Protein AF-A0A4V4JXY8-F1 (afdb_monomer)

InterPro domains:
  IPR002293 Amino acid/polyamine transporter I [PF13520] (4-211)

Mean predicted aligned error: 10.46 Å

Organism: Aureobasidium pullulans (NCBI:txid5580)

Sequence (262 aa):
MRSLWISGICGLLVVVTFVFCIPSVADALSHPTGYSFLYVMQLSVPNGVIVCVLLVLLGLVGSSSIGFAAATARITYAFARDQGLPFSQWIGKVNKNRNIPINAVLLTAAVSVLLSLINLGSSSAFYGIVTLGQAAQSLSYILAIASVLYRRIKSPETLPKARWSLGGYWRPVIINTLAITFSMNSFIWSFSPPTLPVTTTNFNPSGALFVGALVLMMATYFLRAKRLYVPPVARTRDTPNWNLSHLSTGQNIQFLTIPEEF

Foldseek 3Di:
DVVVVVCVVVVVVVVVVLVVQDPDPVCLCVPPVNHSVLVSCVVPDDPVVSVVVVVVVVVVVVVVVVVVLQVQLVVQLVCLVLVLDDVSVLQVDADPVPRGSVSSSVVSVVVVVVLVCVVVVPVLVSLLVVLLVQLVVLVVLLVVLVVVLVCLVPPVVPDPDDPDDCDDSVRSNVVSVVSNVVSVVSNVCSLDFPDPDDDPSRHRCNVVVNVVVVVVSVVSCVVTCVVRGDDPCNVVVPDDDDDCPVVVPPDVDDDDDDDPDD

Nearest PDB structures (foldseek):
  2f1m-assembly1_B  TM=5.379E-01  e=2.991E+00  Escherichia coli
  2f1m-assembly2_D  TM=5.331E-01  e=4.282E+00  Escherichia coli
  5wkq-assembly1_A  TM=4.271E-01  e=4.507E+00  Shigella flexneri
  5c21-assembly1_B  TM=2.324E-01  e=1.537E+00  Escherichia coli
  7nna-assembly1_A  TM=2.372E-01  e=4.993E+00  Klebsiella pneumoniae

Solvent-accessible surface area (backbone atoms only — not comparable to full-atom values): 15081 Å² total; per-residue (Å²): 108,70,66,57,54,52,52,50,52,54,52,50,51,52,53,53,53,50,61,74,60,51,90,46,71,69,59,35,66,68,37,92,81,75,46,45,70,57,51,46,45,62,77,74,43,62,70,73,58,53,53,54,52,49,53,52,50,51,52,52,54,55,57,50,49,55,54,50,52,55,50,51,20,52,52,50,26,55,38,14,67,38,41,62,40,88,65,18,76,61,34,41,40,61,41,88,92,72,78,43,45,56,48,19,39,51,50,54,50,51,50,53,51,58,57,56,54,39,44,79,79,32,57,68,61,34,52,21,51,53,33,30,51,51,28,52,52,29,48,53,48,36,53,55,48,48,54,52,50,50,39,53,74,77,44,53,85,78,56,77,89,62,98,73,73,77,65,61,80,65,50,51,51,53,54,47,51,52,52,38,54,55,32,49,53,54,32,60,58,38,47,50,51,92,59,84,81,78,43,93,87,49,59,47,56,17,53,63,54,45,54,52,50,51,52,53,51,50,49,51,34,71,76,43,22,74,83,59,47,64,58,72,64,62,71,61,70,78,56,82,71,97,72,70,73,79,61,53,81,84,44,103,57,85,75,84,78,75,74,95,78,133

Structure (mmCIF, N/CA/C/O backbone):
data_AF-A0A4V4JXY8-F1
#
_entry.id   AF-A0A4V4JXY8-F1
#
loop_
_atom_site.group_PDB
_atom_site.id
_atom_site.type_symbol
_atom_site.label_atom_id
_atom_site.label_alt_id
_atom_site.label_comp_id
_atom_site.label_asym_id
_atom_site.label_entity_id
_atom_site.label_seq_id
_atom_site.pdbx_PDB_ins_code
_atom_site.Cartn_x
_atom_site.Cartn_y
_atom_site.Cartn_z
_atom_site.occupancy
_atom_site.B_iso_or_equiv
_atom_site.auth_seq_id
_atom_site.auth_comp_id
_atom_site.auth_asym_id
_atom_site.auth_atom_id
_atom_site.pdbx_PDB_model_num
ATOM 1 N N . MET A 1 1 ? 11.939 1.823 15.218 1.00 65.38 1 MET A N 1
ATOM 2 C CA . MET A 1 1 ? 12.641 3.068 14.816 1.00 65.38 1 MET A CA 1
ATOM 3 C C . MET A 1 1 ? 13.993 2.801 14.185 1.00 65.38 1 MET A C 1
ATOM 5 O O . MET A 1 1 ? 14.222 3.334 13.115 1.00 65.38 1 MET A O 1
ATOM 9 N N . ARG A 1 2 ? 14.856 1.953 14.766 1.00 80.25 2 ARG A N 1
ATOM 10 C CA . ARG A 1 2 ? 16.126 1.562 14.118 1.00 80.25 2 ARG A CA 1
ATOM 11 C C . ARG A 1 2 ? 15.922 1.023 12.694 1.00 80.25 2 ARG A C 1
ATOM 13 O O . ARG A 1 2 ? 16.575 1.486 11.775 1.00 80.25 2 ARG A O 1
ATOM 20 N N . SER A 1 3 ? 14.928 0.155 12.499 1.00 81.44 3 SER A N 1
ATOM 21 C CA . SER A 1 3 ? 14.559 -0.366 11.175 1.00 81.44 3 SER A CA 1
ATOM 22 C C . SER A 1 3 ? 14.142 0.710 10.162 1.00 81.44 3 SER A C 1
ATOM 24 O O . SER A 1 3 ? 14.477 0.583 8.993 1.00 81.44 3 SER A O 1
ATOM 26 N N . LEU A 1 4 ? 13.453 1.775 10.595 1.00 84.06 4 LEU A N 1
ATOM 27 C CA . LEU A 1 4 ? 13.040 2.890 9.728 1.00 84.06 4 LEU A CA 1
ATOM 28 C C . LEU A 1 4 ? 14.248 3.686 9.230 1.00 84.06 4 LEU A C 1
ATOM 30 O O . LEU A 1 4 ? 14.345 3.953 8.039 1.00 84.06 4 LEU A O 1
ATOM 34 N N . TRP A 1 5 ? 15.182 4.013 10.127 1.00 86.81 5 TRP A N 1
ATOM 35 C CA . TRP A 1 5 ? 16.414 4.713 9.761 1.00 86.81 5 TRP A CA 1
ATOM 36 C C . TRP A 1 5 ? 17.287 3.880 8.829 1.00 86.81 5 TRP A C 1
ATOM 38 O O . TRP A 1 5 ? 17.730 4.385 7.805 1.00 86.81 5 TRP A O 1
ATOM 48 N N . ILE A 1 6 ? 17.470 2.595 9.145 1.00 90.06 6 ILE A N 1
ATOM 49 C CA . ILE A 1 6 ? 18.243 1.672 8.305 1.00 90.06 6 ILE A CA 1
ATOM 50 C C . ILE A 1 6 ? 17.607 1.565 6.916 1.00 90.06 6 ILE A C 1
ATOM 52 O O . ILE A 1 6 ? 18.293 1.756 5.921 1.00 90.06 6 ILE A O 1
ATOM 56 N N . SER A 1 7 ? 16.290 1.343 6.837 1.00 88.31 7 SER A N 1
ATOM 57 C CA . SER A 1 7 ? 15.593 1.219 5.548 1.00 88.31 7 SER A CA 1
ATOM 58 C C . SER A 1 7 ? 15.655 2.513 4.735 1.00 88.31 7 SER A C 1
ATOM 60 O O . SER A 1 7 ? 15.868 2.463 3.528 1.00 88.31 7 SER A O 1
ATOM 62 N N . GLY A 1 8 ? 15.510 3.670 5.389 1.00 88.62 8 GLY A N 1
ATOM 63 C CA . GLY A 1 8 ? 15.597 4.975 4.735 1.00 88.62 8 GLY A CA 1
ATOM 64 C C . GLY A 1 8 ? 16.991 5.268 4.181 1.00 88.62 8 GLY A C 1
ATOM 65 O O . GLY A 1 8 ? 17.114 5.664 3.027 1.00 88.62 8 GLY A O 1
ATOM 66 N N . ILE A 1 9 ? 18.042 5.026 4.972 1.00 93.50 9 ILE A N 1
ATOM 67 C CA . ILE A 1 9 ? 19.435 5.240 4.551 1.00 93.50 9 ILE A CA 1
ATOM 68 C C . ILE A 1 9 ? 19.818 4.259 3.440 1.00 93.50 9 ILE A C 1
ATOM 70 O O . ILE A 1 9 ? 20.354 4.683 2.421 1.00 93.50 9 ILE A O 1
ATOM 74 N N . CYS A 1 10 ? 19.505 2.969 3.593 1.00 91.19 10 CYS A N 1
ATOM 75 C CA . CYS A 1 10 ? 19.767 1.975 2.554 1.00 91.19 10 CYS A CA 1
ATOM 76 C C . CYS A 1 10 ? 19.022 2.307 1.256 1.00 91.19 10 CYS A C 1
ATOM 78 O O . CYS A 1 10 ? 19.626 2.265 0.189 1.00 91.19 10 CYS A O 1
ATOM 80 N N . GLY A 1 11 ? 17.741 2.685 1.336 1.00 89.06 11 GLY A N 1
ATOM 81 C CA . GLY A 1 11 ? 16.959 3.086 0.167 1.00 89.06 11 GLY A CA 1
ATOM 82 C C . GLY A 1 11 ? 17.543 4.312 -0.533 1.00 89.06 11 GLY A C 1
ATOM 83 O O . GLY A 1 11 ? 17.682 4.311 -1.753 1.00 89.06 11 GLY A O 1
ATOM 84 N N . LEU A 1 12 ? 17.954 5.328 0.230 1.00 91.81 12 LEU A N 1
ATOM 85 C CA . LEU A 1 12 ? 18.583 6.527 -0.321 1.00 91.81 12 LEU A CA 1
ATOM 86 C C . LEU A 1 12 ? 19.910 6.201 -1.009 1.00 91.81 12 LEU A C 1
ATOM 88 O O . LEU A 1 12 ? 20.132 6.652 -2.128 1.00 91.81 12 LEU A O 1
ATOM 92 N N . LEU A 1 13 ? 20.763 5.385 -0.384 1.00 93.06 13 LEU A N 1
ATOM 93 C CA . LEU A 1 13 ? 22.030 4.960 -0.981 1.00 93.06 13 LEU A CA 1
ATOM 94 C C . LEU A 1 13 ? 21.809 4.210 -2.295 1.00 93.06 13 LEU A C 1
ATOM 96 O O . LEU A 1 13 ? 22.485 4.518 -3.267 1.00 93.06 13 LEU A O 1
ATOM 100 N N . VAL A 1 14 ? 20.841 3.290 -2.343 1.00 88.88 14 VAL A N 1
ATOM 101 C CA . VAL A 1 14 ? 20.500 2.543 -3.565 1.00 88.88 14 VAL A CA 1
ATOM 102 C C . VAL A 1 14 ? 20.004 3.470 -4.673 1.00 88.88 14 VAL A C 1
ATOM 104 O O . VAL A 1 14 ? 20.406 3.311 -5.821 1.00 88.88 14 VAL A O 1
ATOM 107 N N . VAL A 1 15 ? 19.150 4.447 -4.358 1.00 89.38 15 VAL A N 1
ATOM 108 C CA . VAL A 1 15 ? 18.651 5.400 -5.364 1.00 89.38 15 VAL A CA 1
ATOM 109 C C . VAL A 1 15 ? 19.781 6.283 -5.885 1.00 89.38 15 VAL A C 1
ATOM 111 O O . VAL A 1 15 ? 19.896 6.474 -7.093 1.00 89.38 15 VAL A O 1
ATOM 114 N N . VAL A 1 16 ? 20.629 6.799 -4.992 1.00 91.44 16 VAL A N 1
ATOM 115 C CA . VAL A 1 16 ? 21.764 7.650 -5.367 1.00 91.44 16 VAL A CA 1
ATOM 116 C C . VAL A 1 16 ? 22.735 6.876 -6.256 1.00 91.44 16 VAL A C 1
ATOM 118 O O . VAL A 1 16 ? 23.051 7.346 -7.346 1.00 91.44 16 VAL A O 1
ATOM 121 N N . THR A 1 17 ? 23.166 5.679 -5.849 1.00 88.69 17 THR A N 1
ATOM 122 C CA . THR A 1 17 ? 24.079 4.866 -6.666 1.00 88.69 17 THR A CA 1
ATOM 123 C C . THR A 1 17 ? 23.455 4.493 -8.003 1.00 88.69 17 THR A C 1
ATOM 125 O O . THR A 1 17 ? 24.117 4.616 -9.027 1.00 88.69 17 THR A O 1
ATOM 128 N N . PHE A 1 18 ? 22.173 4.121 -8.025 1.00 86.06 18 PHE A N 1
ATOM 129 C CA . PHE A 1 18 ? 21.469 3.806 -9.264 1.00 86.06 18 PHE A CA 1
ATOM 130 C C . PHE A 1 18 ? 21.463 4.987 -10.241 1.00 86.06 18 PHE A C 1
ATOM 132 O O . PHE A 1 18 ? 21.810 4.807 -11.404 1.00 86.06 18 PHE A O 1
ATOM 139 N N . VAL A 1 19 ? 21.138 6.196 -9.774 1.00 87.19 19 VAL A N 1
ATOM 140 C CA . VAL A 1 19 ? 21.114 7.404 -10.618 1.00 87.19 19 VAL A CA 1
ATOM 141 C C . VAL A 1 19 ? 22.507 7.739 -11.158 1.00 87.19 19 VAL A C 1
ATOM 143 O O . VAL A 1 19 ? 22.622 8.098 -12.325 1.00 87.19 19 VAL A O 1
ATOM 146 N N . PHE A 1 20 ? 23.566 7.572 -10.358 1.00 87.31 20 PHE A N 1
ATOM 147 C CA . PHE A 1 20 ? 24.948 7.778 -10.815 1.00 87.31 20 PHE A CA 1
ATOM 148 C C . PHE A 1 20 ? 25.425 6.722 -11.821 1.00 87.31 20 PHE A C 1
ATOM 150 O O . PHE A 1 20 ? 26.293 7.012 -12.641 1.00 87.31 20 PHE A O 1
ATOM 157 N N . CYS A 1 21 ? 24.879 5.507 -11.767 1.00 86.12 21 CYS A N 1
ATOM 158 C CA . CYS A 1 21 ? 25.257 4.410 -12.654 1.00 86.12 21 CYS A CA 1
ATOM 159 C C . CYS A 1 21 ? 24.444 4.352 -13.957 1.00 86.12 21 CYS A C 1
ATOM 161 O O . CYS A 1 21 ? 24.776 3.537 -14.816 1.00 86.12 21 CYS A O 1
ATOM 163 N N . ILE A 1 22 ? 23.395 5.165 -14.132 1.00 86.12 22 ILE A N 1
ATOM 164 C CA . ILE A 1 22 ? 22.641 5.226 -15.393 1.00 86.12 22 ILE A CA 1
ATOM 165 C C . ILE A 1 22 ? 23.424 6.069 -16.415 1.00 86.12 22 ILE A C 1
ATOM 167 O O . ILE A 1 22 ? 23.548 7.278 -16.221 1.00 86.12 22 ILE A O 1
ATOM 171 N N . PRO A 1 23 ? 23.898 5.490 -17.536 1.00 82.56 23 PRO A N 1
ATOM 172 C CA . PRO A 1 23 ? 24.615 6.252 -18.561 1.00 82.56 23 PRO A CA 1
ATOM 173 C C . PRO A 1 23 ? 23.681 7.102 -19.436 1.00 82.56 23 PRO A C 1
ATOM 175 O O . PRO A 1 23 ? 24.049 8.188 -19.870 1.00 82.56 23 PRO A O 1
ATOM 178 N N . SER A 1 24 ? 22.468 6.613 -19.700 1.00 83.69 24 SER A N 1
ATOM 179 C CA . SER A 1 24 ? 21.463 7.275 -20.531 1.00 83.69 24 SER A CA 1
ATOM 180 C C . SER A 1 24 ? 20.076 6.861 -20.060 1.00 83.69 24 SER A C 1
ATOM 182 O O . SER A 1 24 ? 19.745 5.675 -20.010 1.00 83.69 24 SER A O 1
ATOM 184 N N . VAL A 1 25 ? 19.260 7.850 -19.693 1.00 81.31 25 VAL A N 1
ATOM 185 C CA . VAL A 1 25 ? 17.877 7.626 -19.250 1.00 81.31 25 VAL A CA 1
ATOM 186 C C . VAL A 1 25 ? 17.009 7.157 -20.421 1.00 81.31 25 VAL A C 1
ATOM 188 O O . VAL A 1 25 ? 16.163 6.289 -20.238 1.00 81.31 25 VAL A O 1
ATOM 191 N N . ALA A 1 26 ? 17.250 7.671 -21.630 1.00 82.06 26 ALA A N 1
ATOM 192 C CA . ALA A 1 26 ? 16.489 7.294 -22.820 1.00 82.06 26 ALA A CA 1
ATOM 193 C C . ALA A 1 26 ? 16.654 5.802 -23.154 1.00 82.06 26 ALA A C 1
ATOM 195 O O . ALA A 1 26 ? 15.659 5.112 -23.375 1.00 82.06 26 ALA A O 1
ATOM 196 N N . ASP A 1 27 ? 17.886 5.291 -23.092 1.00 80.38 27 ASP A N 1
ATOM 197 C CA . ASP A 1 27 ? 18.176 3.877 -23.367 1.00 80.38 27 ASP A CA 1
ATOM 198 C C . ASP A 1 27 ? 17.651 2.964 -22.254 1.00 80.38 27 ASP A C 1
ATOM 200 O O . ASP A 1 27 ? 17.168 1.860 -22.501 1.00 80.38 27 ASP A O 1
ATOM 204 N N . ALA A 1 28 ? 17.666 3.453 -21.011 1.00 77.88 28 ALA A N 1
ATOM 205 C CA . ALA A 1 28 ? 17.107 2.732 -19.874 1.00 77.88 28 ALA A CA 1
ATOM 206 C C . ALA A 1 28 ? 15.572 2.604 -19.927 1.00 77.88 28 ALA A C 1
ATOM 208 O O . ALA A 1 28 ? 15.023 1.676 -19.324 1.00 77.88 28 ALA A O 1
ATOM 209 N N . LEU A 1 29 ? 14.880 3.529 -20.604 1.00 78.12 29 LEU A N 1
ATOM 210 C CA . LEU A 1 29 ? 13.430 3.478 -20.824 1.00 78.12 29 LEU A CA 1
ATOM 211 C C . LEU A 1 29 ? 13.050 2.660 -22.065 1.00 78.12 29 LEU A C 1
ATOM 213 O O . LEU A 1 29 ? 11.985 2.047 -22.073 1.00 78.12 29 LEU A O 1
ATOM 217 N N . SER A 1 30 ? 13.892 2.643 -23.100 1.00 79.94 30 SER A N 1
ATOM 218 C CA . SER A 1 30 ? 13.643 1.890 -24.338 1.00 79.94 30 SER A CA 1
ATOM 219 C C . SER A 1 30 ? 14.044 0.413 -24.249 1.00 79.94 30 SER A C 1
ATOM 221 O O . SER A 1 30 ? 13.755 -0.364 -25.161 1.00 79.94 30 SER A O 1
ATOM 223 N N . HIS A 1 31 ? 14.692 0.009 -23.153 1.00 79.25 31 HIS A N 1
ATOM 224 C CA . HIS A 1 31 ? 15.210 -1.342 -22.988 1.00 79.25 31 HIS A CA 1
ATOM 225 C C . HIS A 1 31 ? 14.098 -2.419 -23.027 1.00 79.25 31 HIS A C 1
ATOM 227 O O . HIS A 1 31 ? 13.104 -2.296 -22.303 1.00 79.25 31 HIS A O 1
ATOM 233 N N . PRO A 1 32 ? 14.275 -3.537 -23.770 1.00 75.69 32 PRO A N 1
ATOM 234 C CA . PRO A 1 32 ? 13.231 -4.550 -23.988 1.00 75.69 32 PRO A CA 1
ATOM 235 C C . PRO A 1 32 ? 12.680 -5.211 -22.720 1.00 75.69 32 PRO A C 1
ATOM 237 O O . PRO A 1 32 ? 11.579 -5.753 -22.730 1.00 75.69 32 PRO A O 1
ATOM 240 N N . THR A 1 33 ? 13.442 -5.198 -21.623 1.00 73.44 33 THR A N 1
ATOM 241 C CA . THR A 1 33 ? 13.006 -5.791 -20.350 1.00 73.44 33 THR A CA 1
ATOM 242 C C . THR A 1 33 ? 11.942 -4.960 -19.635 1.00 73.44 33 THR A C 1
ATOM 244 O O . THR A 1 33 ? 11.333 -5.471 -18.701 1.00 73.44 33 THR A O 1
ATOM 247 N N . GLY A 1 34 ? 11.747 -3.687 -20.002 1.00 70.19 34 GLY A N 1
ATOM 248 C CA . GLY A 1 34 ? 10.827 -2.768 -19.319 1.00 70.19 34 GLY A CA 1
ATOM 249 C C . GLY A 1 34 ? 11.253 -2.366 -17.898 1.00 70.19 34 GLY A C 1
ATOM 250 O O . GLY A 1 34 ? 10.549 -1.608 -17.235 1.00 70.19 34 GLY A O 1
ATOM 251 N N . TYR A 1 35 ? 12.408 -2.845 -17.422 1.00 77.69 35 TYR A N 1
ATOM 252 C CA . TYR A 1 35 ? 12.946 -2.555 -16.093 1.00 77.69 35 TYR A CA 1
ATOM 253 C C . TYR A 1 35 ? 14.318 -1.890 -16.204 1.00 77.69 35 TYR A C 1
ATOM 255 O O . TYR A 1 35 ? 15.330 -2.563 -16.418 1.00 77.69 35 TYR A O 1
ATOM 263 N N . SER A 1 36 ? 14.374 -0.578 -15.965 1.00 81.81 36 SER A N 1
ATOM 264 C CA . SER A 1 36 ? 15.616 0.211 -16.021 1.00 81.81 36 SER A CA 1
ATOM 265 C C . SER A 1 36 ? 16.691 -0.275 -15.041 1.00 81.81 36 SER A C 1
ATOM 267 O O . SER A 1 36 ? 17.881 -0.147 -15.310 1.00 81.81 36 SER A O 1
ATOM 269 N N . PHE A 1 37 ? 16.291 -0.897 -13.926 1.00 81.56 37 PHE A N 1
ATOM 270 C CA . PHE A 1 37 ? 17.225 -1.513 -12.980 1.00 81.56 37 PHE A CA 1
ATOM 271 C C . PHE A 1 37 ? 18.026 -2.669 -13.599 1.00 81.56 37 PHE A C 1
ATOM 273 O O . PHE A 1 37 ? 19.224 -2.796 -13.354 1.00 81.56 37 PHE A O 1
ATOM 280 N N . LEU A 1 38 ? 17.386 -3.486 -14.443 1.00 82.56 38 LEU A N 1
ATOM 281 C CA . LEU A 1 38 ? 18.058 -4.605 -15.109 1.00 82.56 38 LEU A CA 1
ATOM 282 C C . LEU A 1 38 ? 19.038 -4.126 -16.172 1.00 82.56 38 LEU A C 1
ATOM 284 O O . LEU A 1 38 ? 20.122 -4.692 -16.279 1.00 82.56 38 LEU A O 1
ATOM 288 N N . TYR A 1 39 ? 18.684 -3.065 -16.896 1.00 83.44 39 TYR A N 1
ATOM 289 C CA . TYR A 1 39 ? 19.564 -2.453 -17.887 1.00 83.44 39 TYR A CA 1
ATOM 290 C C . TYR A 1 39 ? 20.900 -2.013 -17.270 1.00 83.44 39 TYR A C 1
ATOM 292 O O . TYR A 1 39 ? 21.966 -2.399 -17.743 1.00 83.44 39 TYR A O 1
ATOM 300 N N . VAL A 1 40 ? 20.861 -1.289 -16.146 1.00 84.19 40 VAL A N 1
ATOM 301 C CA . VAL A 1 40 ? 22.085 -0.822 -15.468 1.00 84.19 40 VAL A CA 1
ATOM 302 C C . VAL A 1 40 ? 22.941 -1.988 -14.965 1.00 84.19 40 VAL A C 1
ATOM 304 O O . VAL A 1 40 ? 24.168 -1.955 -15.079 1.00 84.19 40 VAL A O 1
ATOM 307 N N . MET A 1 41 ? 22.314 -3.048 -14.446 1.00 83.25 41 MET A N 1
ATOM 308 C CA . MET A 1 41 ? 23.052 -4.229 -13.993 1.00 83.25 41 MET A CA 1
ATOM 309 C C . MET A 1 41 ? 23.704 -5.000 -15.144 1.00 83.25 41 MET A C 1
ATOM 311 O O . MET A 1 41 ? 24.819 -5.482 -14.969 1.00 83.25 41 MET A O 1
ATOM 315 N N . GLN A 1 42 ? 23.062 -5.073 -16.313 1.00 84.50 42 GLN A N 1
ATOM 316 C CA . GLN A 1 42 ? 23.631 -5.708 -17.510 1.00 84.50 42 GLN A CA 1
ATOM 317 C C . GLN A 1 42 ? 24.886 -5.006 -18.022 1.00 84.50 42 GLN A C 1
ATOM 319 O O . GLN A 1 42 ? 25.792 -5.666 -18.522 1.00 84.50 42 GLN A O 1
ATOM 324 N N . LEU A 1 43 ? 24.967 -3.687 -17.855 1.00 83.62 43 LEU A N 1
ATOM 325 C CA . LEU A 1 43 ? 26.153 -2.917 -18.230 1.00 83.62 43 LEU A CA 1
ATOM 326 C C . LEU A 1 43 ? 27.308 -3.070 -17.235 1.00 83.62 43 LEU A C 1
ATOM 328 O O . LEU A 1 43 ? 28.463 -2.882 -17.602 1.00 83.62 43 LEU A O 1
ATOM 332 N N . SER A 1 44 ? 26.999 -3.390 -15.977 1.00 83.19 44 SER A N 1
ATOM 333 C CA . SER A 1 44 ? 27.978 -3.374 -14.885 1.00 83.19 44 SER A CA 1
ATOM 334 C C . SER A 1 44 ? 28.484 -4.762 -14.489 1.00 83.19 44 SER A C 1
ATOM 336 O O . SER A 1 44 ? 29.557 -4.870 -13.899 1.00 83.19 44 SER A O 1
ATOM 338 N N . VAL A 1 45 ? 27.715 -5.829 -14.744 1.00 86.75 45 VAL A N 1
ATOM 339 C CA . VAL A 1 45 ? 27.971 -7.159 -14.170 1.00 86.75 45 VAL A CA 1
ATOM 340 C C . VAL A 1 45 ? 27.666 -8.282 -15.178 1.00 86.75 45 VAL A C 1
ATOM 342 O O . VAL A 1 45 ? 26.706 -8.172 -15.938 1.00 86.75 45 VAL A O 1
ATOM 345 N N . PRO A 1 46 ? 28.417 -9.407 -15.175 1.00 89.25 46 PRO A N 1
ATOM 346 C CA . PRO A 1 46 ? 28.095 -10.571 -16.001 1.00 89.25 46 PRO A CA 1
ATOM 347 C C . PRO A 1 46 ? 26.694 -11.147 -15.749 1.00 89.25 46 PRO A C 1
ATOM 349 O O . PRO A 1 46 ? 26.230 -11.223 -14.608 1.00 89.25 46 PRO A O 1
ATOM 352 N N . ASN A 1 47 ? 26.073 -11.682 -16.808 1.00 85.56 47 ASN A N 1
ATOM 353 C CA . ASN A 1 47 ? 24.714 -12.243 -16.787 1.00 85.56 47 ASN A CA 1
ATOM 354 C C . ASN A 1 47 ? 24.467 -13.266 -15.662 1.00 85.56 47 ASN A C 1
ATOM 356 O O . ASN A 1 47 ? 23.387 -13.277 -15.075 1.00 85.56 47 ASN A O 1
ATOM 360 N N . GLY A 1 48 ? 25.460 -14.096 -15.318 1.00 85.62 48 GLY A N 1
ATOM 361 C CA . GLY A 1 48 ? 25.327 -15.091 -14.245 1.00 85.62 48 GLY A CA 1
ATOM 362 C C . GLY A 1 48 ? 25.049 -14.475 -12.869 1.00 85.62 48 GLY A C 1
ATOM 363 O O . GLY A 1 48 ? 24.232 -14.994 -12.112 1.00 85.62 48 GLY A O 1
ATOM 364 N N . VAL A 1 49 ? 25.656 -13.326 -12.560 1.00 86.81 49 VAL A N 1
ATOM 365 C CA . VAL A 1 49 ? 25.423 -12.628 -11.285 1.00 86.81 49 VAL A CA 1
ATOM 366 C C . VAL A 1 49 ? 24.044 -11.972 -11.273 1.00 86.81 49 VAL A C 1
ATOM 368 O O . VAL A 1 49 ? 23.372 -11.986 -10.245 1.00 86.81 49 VAL A O 1
ATOM 371 N N . ILE A 1 50 ? 23.585 -11.454 -12.416 1.00 86.75 50 ILE A N 1
ATOM 372 C CA . ILE A 1 50 ? 22.255 -10.842 -12.552 1.00 86.75 50 ILE A CA 1
ATOM 373 C C . ILE A 1 50 ? 21.165 -11.865 -12.236 1.00 86.75 50 ILE A C 1
ATOM 375 O O . ILE A 1 50 ? 20.236 -11.556 -11.492 1.00 86.75 50 ILE A O 1
ATOM 379 N N . VAL A 1 51 ? 21.303 -13.099 -12.733 1.00 87.25 51 VAL A N 1
ATOM 380 C CA . VAL A 1 51 ? 20.372 -14.193 -12.416 1.00 87.25 51 VAL A CA 1
ATOM 381 C C . VAL A 1 51 ? 20.361 -14.484 -10.913 1.00 87.25 51 VAL A C 1
ATOM 383 O O . VAL A 1 51 ? 19.286 -14.568 -10.322 1.00 87.25 51 VAL A O 1
ATOM 386 N N . CYS A 1 52 ? 21.527 -14.567 -10.266 1.00 88.12 52 CYS A N 1
ATOM 387 C CA . CYS A 1 52 ? 21.607 -14.771 -8.816 1.00 88.12 52 CYS A CA 1
ATOM 388 C C . CYS A 1 52 ? 20.921 -13.641 -8.032 1.00 88.12 52 CYS A C 1
ATOM 390 O O . CYS A 1 52 ? 20.135 -13.909 -7.123 1.00 88.12 52 CYS A O 1
ATOM 392 N N . VAL A 1 53 ? 21.170 -12.382 -8.401 1.00 87.19 53 VAL A N 1
ATOM 393 C CA . VAL A 1 53 ? 20.535 -11.214 -7.770 1.00 87.19 53 VAL A CA 1
ATOM 394 C C . VAL A 1 53 ? 19.020 -11.248 -7.966 1.00 87.19 53 VAL A C 1
ATOM 396 O O . VAL A 1 53 ? 18.275 -11.042 -7.010 1.00 87.19 53 VAL A O 1
ATOM 399 N N . LEU A 1 54 ? 18.547 -11.570 -9.171 1.00 86.94 54 LEU A N 1
ATOM 400 C CA . LEU A 1 54 ? 17.122 -11.708 -9.472 1.00 86.94 54 LEU A CA 1
ATOM 401 C C . LEU A 1 54 ? 16.450 -12.801 -8.636 1.00 86.94 54 LEU A C 1
ATOM 403 O O . LEU A 1 54 ? 15.364 -12.573 -8.107 1.00 86.94 54 LEU A O 1
ATOM 407 N N . LEU A 1 55 ? 17.092 -13.960 -8.469 1.00 8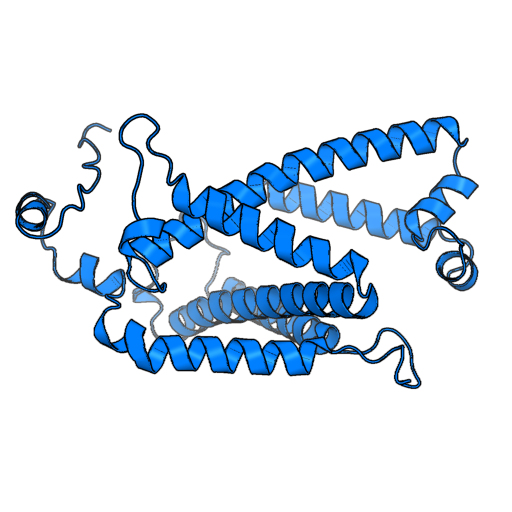9.50 55 LEU A N 1
ATOM 408 C CA . LEU A 1 55 ? 16.574 -15.047 -7.633 1.00 89.50 55 LEU A CA 1
ATOM 409 C C . LEU A 1 55 ? 16.465 -14.632 -6.161 1.00 89.50 55 LEU A C 1
ATOM 411 O O . LEU A 1 55 ? 15.451 -14.904 -5.514 1.00 89.50 55 LEU A O 1
ATOM 415 N N . VAL A 1 56 ? 17.473 -13.926 -5.640 1.00 91.12 56 VAL A N 1
ATOM 416 C CA . VAL A 1 56 ? 17.442 -13.389 -4.272 1.00 91.12 56 VAL A CA 1
ATOM 417 C C . VAL A 1 56 ? 16.318 -12.362 -4.116 1.00 91.12 56 VAL A C 1
ATOM 419 O O . VAL A 1 56 ? 15.552 -12.434 -3.154 1.00 91.12 56 VAL A O 1
ATOM 422 N N . LEU A 1 57 ? 16.166 -11.441 -5.072 1.00 88.12 57 LEU A N 1
ATOM 423 C CA . LEU A 1 57 ? 15.089 -10.448 -5.062 1.00 88.12 57 LEU A CA 1
ATOM 424 C C . LEU A 1 57 ? 13.707 -11.107 -5.120 1.00 88.12 57 LEU A C 1
ATOM 426 O O . LEU A 1 57 ? 12.827 -10.728 -4.350 1.00 88.12 57 LEU A O 1
ATOM 430 N N . LEU A 1 58 ? 13.523 -12.127 -5.960 1.00 89.31 58 LEU A N 1
ATOM 431 C CA . LEU A 1 58 ? 12.282 -12.901 -6.022 1.00 89.31 58 LEU A CA 1
ATOM 432 C C . LEU A 1 58 ? 11.964 -13.576 -4.681 1.00 89.31 58 LEU A C 1
ATOM 434 O O . LEU A 1 58 ? 10.823 -13.507 -4.221 1.00 89.31 58 LEU A O 1
ATOM 438 N N . GLY A 1 59 ? 12.960 -14.160 -4.008 1.00 92.06 59 GLY A N 1
ATOM 439 C CA . GLY A 1 59 ? 12.792 -14.735 -2.668 1.00 92.06 59 GLY A CA 1
ATOM 440 C C . GLY A 1 59 ? 12.399 -13.698 -1.606 1.00 92.06 59 GLY A C 1
ATOM 441 O O . GLY A 1 59 ? 11.506 -13.937 -0.784 1.00 92.06 59 GLY A O 1
ATOM 442 N N . LEU A 1 60 ? 13.013 -12.512 -1.637 1.00 90.38 60 LEU A N 1
ATOM 443 C CA . LEU A 1 60 ? 12.690 -11.401 -0.731 1.00 90.38 60 LEU A CA 1
ATOM 444 C C . LEU A 1 60 ? 11.282 -10.830 -0.982 1.00 90.38 60 LEU A C 1
ATOM 446 O O . LEU A 1 60 ? 10.522 -10.583 -0.041 1.00 90.38 60 LEU A O 1
ATOM 450 N N . VAL A 1 61 ? 10.885 -10.665 -2.244 1.00 89.44 61 VAL A N 1
ATOM 451 C CA . VAL A 1 61 ? 9.533 -10.205 -2.603 1.00 89.44 61 VAL A CA 1
ATOM 452 C C . VAL A 1 61 ? 8.485 -11.258 -2.228 1.00 89.44 61 VAL A C 1
ATOM 454 O O . VAL A 1 61 ? 7.455 -10.924 -1.638 1.00 89.44 61 VAL A O 1
ATOM 457 N N . GLY A 1 62 ? 8.761 -12.539 -2.478 1.00 89.69 62 GLY A N 1
ATOM 458 C CA . GLY A 1 62 ? 7.874 -13.638 -2.092 1.00 89.69 62 GLY A CA 1
ATOM 459 C C . GLY A 1 62 ? 7.653 -13.707 -0.579 1.00 89.69 62 GLY A C 1
ATOM 460 O O . GLY A 1 62 ? 6.514 -13.737 -0.112 1.00 89.69 62 GLY A O 1
ATOM 461 N N . SER A 1 63 ? 8.732 -13.651 0.205 1.00 91.19 63 SER A N 1
ATOM 462 C CA . SER A 1 63 ? 8.649 -13.676 1.673 1.00 91.19 63 SER A CA 1
ATOM 463 C C . SER A 1 63 ? 7.926 -12.455 2.257 1.00 91.19 63 SER A C 1
ATOM 465 O O . SER A 1 63 ? 7.091 -12.608 3.152 1.00 91.19 63 SER A O 1
ATOM 467 N N . SER A 1 64 ? 8.167 -11.250 1.731 1.00 90.56 64 SER A N 1
ATOM 468 C CA . SER A 1 64 ? 7.466 -10.037 2.186 1.00 90.56 64 SER A CA 1
ATOM 469 C C . SER A 1 64 ? 5.964 -10.065 1.875 1.00 90.56 64 SER A C 1
ATOM 471 O O . SER A 1 64 ? 5.154 -9.634 2.702 1.00 90.56 64 SER A O 1
ATOM 473 N N . SER A 1 65 ? 5.571 -10.660 0.746 1.00 89.38 65 SER A N 1
ATOM 474 C CA . SER A 1 65 ? 4.168 -10.802 0.334 1.00 89.38 65 SER A CA 1
ATOM 475 C C . SER A 1 65 ? 3.336 -11.615 1.333 1.00 89.38 65 SER A C 1
ATOM 477 O O . SER A 1 65 ? 2.179 -11.278 1.589 1.00 89.38 65 SER A O 1
ATOM 479 N N . ILE A 1 66 ? 3.927 -12.632 1.971 1.00 90.12 66 ILE A N 1
ATOM 480 C CA . ILE A 1 66 ? 3.263 -13.422 3.025 1.00 90.12 66 ILE A CA 1
ATOM 481 C C . ILE A 1 66 ? 2.912 -12.531 4.224 1.00 90.12 66 ILE A C 1
ATOM 483 O O . ILE A 1 66 ? 1.808 -12.615 4.770 1.00 90.12 66 ILE A O 1
ATOM 487 N N . GLY A 1 67 ? 3.831 -11.643 4.615 1.00 90.56 67 GLY A N 1
ATOM 488 C CA . GLY A 1 67 ? 3.610 -10.680 5.693 1.00 90.56 67 GLY A CA 1
ATOM 489 C C . GLY A 1 67 ? 2.472 -9.709 5.376 1.00 90.56 67 GLY A C 1
ATOM 490 O O . GLY A 1 67 ? 1.603 -9.482 6.223 1.00 90.56 67 GLY A O 1
ATOM 491 N N . PHE A 1 68 ? 2.426 -9.196 4.143 1.00 89.81 68 PHE A N 1
ATOM 492 C CA . PHE A 1 68 ? 1.327 -8.348 3.678 1.00 89.81 68 PHE A CA 1
ATOM 493 C C . PHE A 1 68 ? -0.011 -9.089 3.675 1.00 89.81 68 PHE A C 1
ATOM 495 O O . PHE A 1 68 ? -0.983 -8.573 4.223 1.00 89.81 68 PHE A O 1
ATOM 502 N N . ALA A 1 69 ? -0.065 -10.315 3.150 1.00 90.19 69 ALA A N 1
ATOM 503 C CA . ALA A 1 69 ? -1.285 -11.122 3.145 1.00 90.19 69 ALA A CA 1
ATOM 504 C C . ALA A 1 69 ? -1.813 -11.370 4.570 1.00 90.19 69 ALA A C 1
ATOM 506 O O . ALA A 1 69 ? -3.003 -11.188 4.844 1.00 90.19 69 ALA A O 1
ATOM 507 N N . ALA A 1 70 ? -0.924 -11.702 5.510 1.00 89.62 70 ALA A N 1
ATOM 508 C CA . ALA A 1 70 ? -1.287 -11.889 6.912 1.00 89.62 70 ALA A CA 1
ATOM 509 C C . ALA A 1 70 ? -1.797 -10.593 7.570 1.00 89.62 70 ALA A C 1
ATOM 511 O O . ALA A 1 70 ? -2.770 -10.627 8.331 1.00 89.62 70 ALA A O 1
ATOM 512 N N . ALA A 1 71 ? -1.172 -9.447 7.284 1.00 91.38 71 ALA A N 1
ATOM 513 C CA . ALA A 1 71 ? -1.611 -8.148 7.792 1.00 91.38 71 ALA A CA 1
ATOM 514 C C . ALA A 1 71 ? -2.995 -7.763 7.242 1.00 91.38 71 ALA A C 1
ATOM 516 O O . ALA A 1 71 ? -3.888 -7.411 8.018 1.00 91.38 71 ALA A O 1
ATOM 517 N N . THR A 1 72 ? -3.209 -7.910 5.934 1.00 91.50 72 THR A N 1
ATOM 518 C CA . THR A 1 72 ? -4.491 -7.630 5.272 1.00 91.50 72 THR A CA 1
ATOM 519 C C . THR A 1 72 ? -5.609 -8.505 5.827 1.00 91.50 72 THR A C 1
ATOM 521 O O . THR A 1 72 ? -6.692 -8.000 6.129 1.00 91.50 72 THR A O 1
ATOM 524 N N . ALA A 1 73 ? -5.352 -9.795 6.056 1.00 89.88 73 ALA A N 1
ATOM 525 C CA . ALA A 1 73 ? -6.329 -10.693 6.666 1.00 89.88 73 ALA A CA 1
ATOM 526 C C . ALA A 1 73 ? -6.716 -10.259 8.092 1.00 89.88 73 ALA A C 1
ATOM 528 O O . ALA A 1 73 ? -7.895 -10.298 8.446 1.00 89.88 73 ALA A O 1
ATOM 529 N N . ARG A 1 74 ? -5.758 -9.786 8.905 1.00 90.56 74 ARG A N 1
ATOM 530 C CA . ARG A 1 74 ? -6.030 -9.266 10.261 1.00 90.56 74 ARG A CA 1
ATOM 531 C C . ARG A 1 74 ? -6.866 -7.988 10.240 1.00 90.56 74 ARG A C 1
ATOM 533 O O . ARG A 1 74 ? -7.785 -7.864 11.047 1.00 90.56 74 ARG A O 1
ATOM 540 N N . ILE A 1 75 ? -6.580 -7.064 9.322 1.00 90.50 75 ILE A N 1
ATOM 541 C CA . ILE A 1 75 ? -7.353 -5.820 9.159 1.00 90.50 75 ILE A CA 1
ATOM 542 C C . ILE A 1 75 ? -8.773 -6.142 8.682 1.00 90.50 75 ILE A C 1
ATOM 544 O O . ILE A 1 75 ? -9.745 -5.645 9.248 1.00 90.50 75 ILE A O 1
ATOM 548 N N . THR A 1 76 ? -8.901 -7.041 7.704 1.00 89.69 76 THR A N 1
ATOM 549 C CA . THR A 1 76 ? -10.194 -7.504 7.175 1.00 89.69 76 THR A CA 1
ATOM 550 C C . THR A 1 76 ? -11.026 -8.173 8.266 1.00 89.69 76 THR A C 1
ATOM 552 O O . THR A 1 76 ? -12.210 -7.879 8.419 1.00 89.69 76 THR A O 1
ATOM 555 N N . TYR A 1 77 ? -10.401 -9.026 9.079 1.00 88.19 77 TYR A N 1
ATOM 556 C CA . TYR A 1 77 ? -11.038 -9.641 10.238 1.00 88.19 77 TYR A CA 1
ATOM 557 C C . TYR A 1 77 ? -11.489 -8.604 11.274 1.00 88.19 77 TYR A C 1
ATOM 559 O O . TYR A 1 77 ? -12.627 -8.664 11.736 1.00 88.19 77 TYR A O 1
ATOM 567 N N . ALA A 1 78 ? -10.638 -7.633 11.623 1.00 85.75 78 ALA A N 1
ATOM 568 C CA . ALA A 1 78 ? -11.000 -6.576 12.565 1.00 85.75 78 ALA A CA 1
ATOM 569 C C . ALA A 1 78 ? -12.205 -5.764 12.062 1.00 85.75 78 ALA A C 1
ATOM 571 O O . ALA A 1 78 ? -13.130 -5.491 12.825 1.00 85.75 78 ALA A O 1
ATOM 572 N N . PHE A 1 79 ? -12.245 -5.464 10.762 1.00 83.75 79 PHE A N 1
ATOM 573 C CA . PHE A 1 79 ? -13.364 -4.759 10.144 1.00 83.75 79 PHE A CA 1
ATOM 574 C C . PHE A 1 79 ? -14.642 -5.616 10.080 1.00 83.75 79 PHE A C 1
ATOM 576 O O . PHE A 1 79 ? -15.744 -5.111 10.302 1.00 83.75 79 PHE A O 1
ATOM 583 N N . ALA A 1 80 ? -14.515 -6.931 9.865 1.00 85.50 80 ALA A N 1
ATOM 584 C CA . ALA A 1 80 ? -15.631 -7.875 9.943 1.00 85.50 80 ALA A CA 1
ATOM 585 C C . ALA A 1 80 ? -16.188 -8.011 11.371 1.00 85.50 80 ALA A C 1
ATOM 587 O O . ALA A 1 80 ? -17.406 -8.020 11.549 1.00 85.50 80 ALA A O 1
ATOM 588 N N . ARG A 1 81 ? -15.321 -8.062 12.392 1.00 82.00 81 ARG A N 1
ATOM 589 C CA . ARG A 1 81 ? -15.707 -8.083 13.816 1.00 82.00 81 ARG A CA 1
ATOM 590 C C . ARG A 1 81 ? -16.534 -6.853 14.193 1.00 82.00 81 ARG A C 1
ATOM 592 O O . ARG A 1 81 ? -17.475 -6.952 14.976 1.00 82.00 81 ARG A O 1
ATOM 599 N N . ASP A 1 82 ? -16.217 -5.709 13.599 1.00 81.12 82 ASP A N 1
ATOM 600 C CA . ASP A 1 82 ? -16.936 -4.453 13.825 1.00 81.12 82 ASP A CA 1
ATOM 601 C C . ASP A 1 82 ? -18.146 -4.289 12.875 1.00 81.12 82 ASP A C 1
ATOM 603 O O . ASP A 1 82 ? -18.704 -3.205 12.745 1.00 81.12 82 ASP A O 1
ATOM 607 N N . GLN A 1 83 ? -18.574 -5.386 12.231 1.00 78.44 83 GLN A N 1
ATOM 608 C CA . GLN A 1 83 ? -19.715 -5.484 11.309 1.00 78.44 83 GLN A CA 1
ATOM 609 C C . GLN A 1 83 ? -19.662 -4.533 10.100 1.00 78.44 83 GLN A C 1
ATOM 611 O O . GLN A 1 83 ? -20.688 -4.270 9.468 1.00 78.44 83 GLN A O 1
ATOM 616 N N . GLY A 1 84 ? -18.465 -4.070 9.730 1.00 73.12 84 GLY A N 1
ATOM 617 C CA . GLY A 1 84 ? -18.251 -3.140 8.619 1.00 73.12 84 GLY A CA 1
ATOM 618 C C . GLY A 1 84 ? -18.364 -3.765 7.224 1.00 73.12 84 GLY A C 1
ATOM 619 O O . GLY A 1 84 ? -18.577 -3.043 6.255 1.00 73.12 84 GLY A O 1
ATOM 620 N N . LEU A 1 85 ? -18.260 -5.096 7.107 1.00 80.69 85 LEU A N 1
ATOM 621 C CA . LEU A 1 85 ? -18.300 -5.814 5.825 1.00 80.69 85 LEU A CA 1
ATOM 622 C C . LEU A 1 85 ? -19.643 -6.505 5.545 1.00 80.69 85 LEU A C 1
ATOM 624 O O . LEU A 1 85 ? -20.308 -6.982 6.477 1.00 80.69 85 LEU A O 1
ATOM 628 N N . PRO A 1 86 ? -20.022 -6.658 4.258 1.00 75.50 86 PRO A N 1
ATOM 629 C CA . PRO A 1 86 ? -21.026 -7.638 3.873 1.00 75.50 86 PRO A CA 1
ATOM 630 C C . PRO A 1 86 ? -20.568 -9.043 4.297 1.00 75.50 86 PRO A C 1
ATOM 632 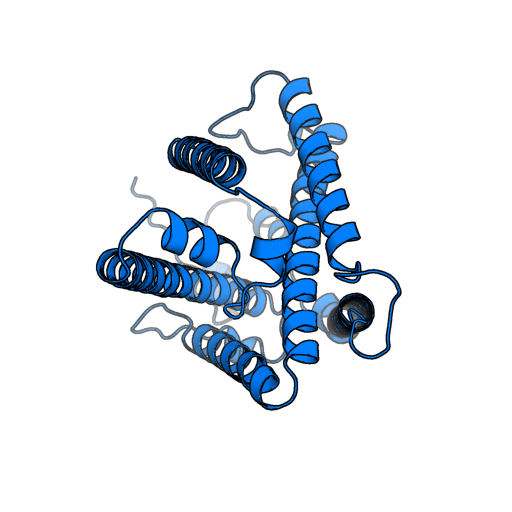O O . PRO A 1 86 ? -19.384 -9.354 4.253 1.00 75.50 86 PRO A O 1
ATOM 635 N N . PHE A 1 87 ? -21.496 -9.885 4.763 1.00 80.94 87 PHE A N 1
ATOM 636 C CA . PHE A 1 87 ? -21.193 -11.225 5.302 1.00 80.94 87 PHE A CA 1
ATOM 637 C C . PHE A 1 87 ? -20.202 -11.249 6.486 1.00 80.94 87 PHE A C 1
ATOM 639 O O . PHE A 1 87 ? -19.491 -12.234 6.697 1.00 80.94 87 PHE A O 1
ATOM 646 N N . SER A 1 88 ? -20.199 -10.195 7.311 1.00 78.69 88 SER A N 1
ATOM 647 C CA . SER A 1 88 ? -19.355 -10.072 8.511 1.00 78.69 88 SER A CA 1
ATOM 648 C C . SER A 1 88 ? -19.365 -11.296 9.439 1.00 78.69 88 SER A C 1
ATOM 650 O O . SER A 1 88 ? -18.331 -11.619 10.013 1.00 78.69 88 SER A O 1
ATOM 652 N N . GLN A 1 89 ? -20.487 -12.015 9.554 1.00 79.75 89 GLN A N 1
ATOM 653 C CA . GLN A 1 89 ? -20.597 -13.229 10.377 1.00 79.75 89 GLN A CA 1
ATOM 654 C C . GLN A 1 89 ? -19.732 -14.393 9.868 1.00 79.75 89 GLN A C 1
ATOM 656 O O . GLN A 1 89 ? -19.201 -15.161 10.667 1.00 79.75 89 GLN A O 1
ATOM 661 N N . TRP A 1 90 ? -19.568 -14.524 8.549 1.00 84.56 90 TRP A N 1
ATOM 662 C CA . TRP A 1 90 ? -18.722 -15.562 7.960 1.00 84.56 90 TRP A CA 1
ATOM 663 C C . TRP A 1 90 ? -17.250 -15.142 7.972 1.00 84.56 90 TRP A C 1
ATOM 665 O O . TRP A 1 90 ? -16.391 -15.917 8.392 1.00 84.56 90 TRP A O 1
ATOM 675 N N . ILE A 1 91 ? -16.959 -13.896 7.586 1.00 82.56 91 ILE A N 1
ATOM 676 C CA . ILE A 1 91 ? -15.587 -13.359 7.520 1.00 82.56 91 ILE A CA 1
ATOM 677 C C . ILE A 1 91 ? -14.974 -13.229 8.925 1.00 82.56 91 ILE A C 1
ATOM 679 O O . ILE A 1 91 ? -13.794 -13.511 9.125 1.00 82.56 91 ILE A O 1
ATOM 683 N N . GLY A 1 92 ? -15.784 -12.835 9.909 1.00 78.06 92 GLY A N 1
ATOM 684 C CA . GLY A 1 92 ? -15.393 -12.667 11.308 1.00 78.06 92 GLY A CA 1
ATOM 685 C C . GLY A 1 92 ? -15.315 -13.969 12.110 1.00 78.06 92 GLY A C 1
ATOM 686 O O . GLY A 1 92 ? -15.055 -13.918 13.308 1.00 78.06 92 GLY A O 1
ATOM 687 N N . LYS A 1 93 ? -15.540 -15.142 11.503 1.00 81.38 93 LYS A N 1
ATOM 688 C CA . LYS A 1 93 ? -15.448 -16.421 12.218 1.00 81.38 93 LYS A CA 1
ATOM 689 C C . LYS A 1 93 ? -13.985 -16.845 12.373 1.00 81.38 93 LYS A C 1
ATOM 691 O O . LYS A 1 93 ? -13.286 -17.080 11.388 1.00 81.38 93 LYS A O 1
ATOM 696 N N . VAL A 1 94 ? -13.531 -16.989 13.618 1.00 82.50 94 VAL A N 1
ATOM 697 C CA . VAL A 1 94 ? -12.195 -17.514 13.947 1.00 82.50 94 VAL A CA 1
ATOM 698 C C . VAL A 1 94 ? -12.275 -19.019 14.183 1.00 82.50 94 VAL A C 1
ATOM 700 O O . VAL A 1 94 ? -13.196 -19.506 14.839 1.00 82.50 94 VAL A O 1
ATOM 703 N N . ASN A 1 95 ? -11.311 -19.772 13.650 1.00 78.06 95 ASN A N 1
ATOM 704 C CA . ASN A 1 95 ? -11.212 -21.201 13.929 1.00 78.06 95 ASN A CA 1
ATOM 705 C C . ASN A 1 95 ? -10.582 -21.427 15.316 1.00 78.06 95 ASN A C 1
ATOM 707 O O . ASN A 1 95 ? -9.445 -21.011 15.549 1.00 78.06 95 ASN A O 1
ATOM 711 N N . LYS A 1 96 ? -11.303 -22.120 16.207 1.00 69.50 96 LYS A N 1
ATOM 712 C CA . LYS A 1 96 ? -10.934 -22.353 17.615 1.00 69.50 96 LYS A CA 1
ATOM 713 C C . LYS A 1 96 ? -9.616 -23.121 17.788 1.00 69.50 96 LYS A C 1
ATOM 715 O O . LYS A 1 96 ? -8.920 -22.912 18.770 1.00 69.50 96 LYS A O 1
ATOM 720 N N . ASN A 1 97 ? -9.238 -23.953 16.815 1.00 75.75 97 ASN A N 1
ATOM 721 C CA . ASN A 1 97 ? -8.030 -24.782 16.916 1.00 75.75 97 ASN A CA 1
ATOM 722 C C . ASN A 1 97 ? -6.744 -24.039 16.532 1.00 75.75 97 ASN A C 1
ATOM 724 O O . ASN A 1 97 ? -5.662 -24.415 16.965 1.00 75.75 97 ASN A O 1
ATOM 728 N N . ARG A 1 98 ? -6.842 -23.011 15.677 1.00 73.44 98 ARG A N 1
ATOM 729 C CA . ARG A 1 98 ? -5.673 -22.286 15.145 1.00 73.44 98 ARG A CA 1
ATOM 730 C C . ARG A 1 98 ? -5.636 -20.811 15.540 1.00 73.44 98 ARG A C 1
ATOM 732 O O . ARG A 1 98 ? -4.642 -20.165 15.242 1.00 73.44 98 ARG A O 1
ATOM 739 N N . ASN A 1 99 ? -6.686 -20.273 16.172 1.00 77.81 99 ASN A N 1
ATOM 740 C CA . ASN A 1 99 ? -6.831 -18.852 16.533 1.00 77.81 99 ASN A CA 1
ATOM 741 C C . ASN A 1 99 ? -6.570 -17.877 15.365 1.00 77.81 99 ASN A C 1
ATOM 743 O O . ASN A 1 99 ? -6.202 -16.722 15.565 1.00 77.81 99 ASN A O 1
ATOM 747 N N . ILE A 1 100 ? -6.767 -18.343 14.127 1.00 80.62 100 ILE A N 1
ATOM 748 C CA . ILE A 1 100 ? -6.529 -17.584 12.895 1.00 80.62 100 ILE A CA 1
ATOM 749 C C . ILE A 1 100 ? -7.860 -17.451 12.135 1.00 80.62 100 ILE A C 1
ATOM 751 O O . ILE A 1 100 ? -8.595 -18.441 12.012 1.00 80.62 100 ILE A O 1
ATOM 755 N N . PRO A 1 101 ? -8.187 -16.257 11.601 1.00 84.81 101 PRO A N 1
ATOM 756 C CA . PRO A 1 101 ? -9.377 -16.044 10.781 1.00 84.81 101 PRO A CA 1
ATOM 757 C C . PRO A 1 101 ? -9.161 -16.579 9.354 1.00 84.81 101 PRO A C 1
ATOM 759 O O . PRO A 1 101 ? -8.856 -15.829 8.429 1.00 84.81 101 PRO A O 1
ATOM 762 N N . ILE A 1 102 ? -9.313 -17.896 9.169 1.00 86.31 102 ILE A N 1
ATOM 763 C CA . ILE A 1 102 ? -9.081 -18.580 7.879 1.00 86.31 102 ILE A CA 1
ATOM 764 C C . ILE A 1 102 ? -9.979 -18.011 6.770 1.00 86.31 102 ILE A C 1
ATOM 766 O O . ILE A 1 102 ? -9.514 -17.811 5.653 1.00 86.31 102 ILE A O 1
ATOM 770 N N . ASN A 1 103 ? -11.237 -17.686 7.082 1.00 87.94 103 ASN A N 1
ATOM 771 C CA . ASN A 1 103 ? -12.184 -17.150 6.100 1.00 87.94 103 ASN A CA 1
ATOM 772 C C . ASN A 1 103 ? -11.744 -15.781 5.561 1.00 87.94 103 ASN A C 1
ATOM 774 O O . ASN A 1 103 ? -11.853 -15.528 4.365 1.00 87.94 103 ASN A O 1
ATOM 778 N N . ALA A 1 104 ? -11.194 -14.918 6.424 1.00 87.62 104 ALA A N 1
ATOM 779 C CA . ALA A 1 104 ? -10.644 -13.631 6.006 1.00 87.62 104 ALA A CA 1
ATOM 780 C C . ALA A 1 104 ? -9.403 -13.816 5.121 1.00 87.62 104 ALA A C 1
ATOM 782 O O . ALA A 1 104 ? -9.290 -13.149 4.096 1.00 87.62 104 ALA A O 1
ATOM 783 N N . VAL A 1 105 ? -8.516 -14.758 5.469 1.00 89.62 105 VAL A N 1
ATOM 784 C CA . VAL A 1 105 ? -7.344 -15.098 4.644 1.00 89.62 105 VAL A CA 1
ATOM 785 C C . VAL A 1 105 ? -7.785 -15.585 3.264 1.00 89.62 105 VAL A C 1
ATOM 787 O O . VAL A 1 105 ? -7.329 -15.042 2.259 1.00 89.62 105 VAL A O 1
ATOM 790 N N . LEU A 1 106 ? -8.709 -16.548 3.206 1.00 90.06 106 LEU A N 1
ATOM 791 C CA . LEU A 1 106 ? -9.204 -17.116 1.952 1.00 90.06 106 LEU A CA 1
ATOM 792 C C . LEU A 1 106 ? -9.876 -16.056 1.076 1.00 90.06 106 LEU A C 1
ATOM 794 O O . LEU A 1 106 ? -9.613 -16.010 -0.121 1.00 90.06 106 LEU A O 1
ATOM 798 N N . LEU A 1 107 ? -10.684 -15.172 1.670 1.00 90.88 107 LEU A N 1
ATOM 799 C CA . LEU A 1 107 ? -11.309 -14.061 0.955 1.00 90.88 107 LEU A CA 1
ATOM 800 C C . LEU A 1 107 ? -10.255 -13.128 0.351 1.00 90.88 107 LEU A C 1
ATOM 802 O O . LEU A 1 107 ? -10.310 -12.833 -0.839 1.00 90.88 107 LEU A O 1
ATOM 806 N N . THR A 1 108 ? -9.281 -12.684 1.151 1.00 91.38 108 THR A N 1
ATOM 807 C CA . THR A 1 108 ? -8.226 -11.783 0.663 1.00 91.38 108 THR A CA 1
ATOM 808 C C . THR A 1 108 ? -7.373 -12.436 -0.422 1.00 91.38 108 THR A C 1
ATOM 810 O O . THR A 1 108 ? -7.085 -11.794 -1.426 1.00 91.38 108 THR A O 1
ATOM 813 N N . ALA A 1 109 ? -7.049 -13.726 -0.282 1.00 91.50 109 ALA A N 1
ATOM 814 C CA . ALA A 1 109 ? -6.305 -14.480 -1.285 1.00 91.50 109 ALA A CA 1
ATOM 815 C C . ALA A 1 109 ? -7.107 -14.649 -2.583 1.00 91.50 109 ALA A C 1
ATOM 817 O O . ALA A 1 109 ? -6.572 -14.415 -3.663 1.00 91.50 109 ALA A O 1
ATOM 818 N N . ALA A 1 110 ? -8.395 -14.991 -2.489 1.00 93.25 110 ALA A N 1
ATOM 819 C CA . ALA A 1 110 ? -9.274 -15.110 -3.648 1.00 93.25 110 ALA A CA 1
ATOM 820 C C . ALA A 1 110 ? -9.388 -13.779 -4.404 1.00 93.25 110 ALA A C 1
ATOM 822 O O . ALA A 1 110 ? -9.252 -13.758 -5.623 1.00 93.25 110 ALA A O 1
ATOM 823 N N . VAL A 1 111 ? -9.555 -12.658 -3.692 1.00 92.00 111 VAL A N 1
ATOM 824 C CA . VAL A 1 111 ? -9.572 -11.319 -4.303 1.00 92.00 111 VAL A CA 1
ATOM 825 C C . VAL A 1 111 ? -8.240 -11.009 -4.990 1.00 92.00 111 VAL A C 1
ATOM 827 O O . VAL A 1 111 ? -8.247 -10.554 -6.130 1.00 92.00 111 VAL A O 1
ATOM 830 N N . SER A 1 112 ? -7.098 -11.295 -4.357 1.00 91.44 112 SER A N 1
ATOM 831 C CA . SER A 1 112 ? -5.780 -11.092 -4.976 1.00 91.44 112 SER A CA 1
ATOM 832 C C . SER A 1 112 ? -5.585 -11.932 -6.242 1.00 91.44 112 SER A C 1
ATOM 834 O O . SER A 1 112 ? -5.057 -11.422 -7.231 1.00 91.44 112 SER A O 1
ATOM 836 N N . VAL A 1 113 ? -6.036 -13.190 -6.243 1.00 92.00 113 VAL A N 1
ATOM 837 C CA . VAL A 1 113 ? -5.991 -14.060 -7.428 1.00 92.00 113 VAL A CA 1
ATOM 838 C C . VAL A 1 113 ? -6.870 -13.483 -8.536 1.00 92.00 113 VAL A C 1
ATOM 840 O O . VAL A 1 113 ? -6.378 -13.273 -9.639 1.00 92.00 113 VAL A O 1
ATOM 843 N N . LEU A 1 114 ? -8.125 -13.132 -8.241 1.00 92.19 114 LEU A N 1
ATOM 844 C CA . LEU A 1 114 ? -9.045 -12.546 -9.223 1.00 92.19 114 LEU A CA 1
ATOM 845 C C . LEU A 1 114 ? -8.501 -11.251 -9.837 1.00 92.19 114 LEU A C 1
ATOM 847 O O . LEU A 1 114 ? -8.573 -11.076 -11.050 1.00 92.19 114 LEU A O 1
ATOM 851 N N . LEU A 1 115 ? -7.908 -10.372 -9.026 1.00 90.00 115 LEU A N 1
ATOM 852 C CA . LEU A 1 115 ? -7.262 -9.153 -9.517 1.00 90.00 115 LEU A CA 1
ATOM 853 C C . LEU A 1 115 ? -6.040 -9.456 -10.393 1.00 90.00 115 LEU A C 1
ATOM 855 O O . LEU A 1 115 ? -5.804 -8.757 -11.374 1.00 90.00 115 LEU A O 1
ATOM 859 N N . SER A 1 116 ? -5.290 -10.513 -10.080 1.00 88.94 116 SER A N 1
ATOM 860 C CA . SER A 1 116 ? -4.137 -10.938 -10.883 1.00 88.94 116 SER A CA 1
ATOM 861 C C . SER A 1 116 ? -4.559 -11.525 -12.235 1.00 88.94 116 SER A C 1
ATOM 863 O O . SER A 1 116 ? -3.869 -11.319 -13.231 1.00 88.94 116 SER A O 1
ATOM 865 N N . LEU A 1 117 ? -5.715 -12.199 -12.305 1.00 90.69 117 LEU A N 1
ATOM 866 C CA . LEU A 1 117 ? -6.261 -12.742 -13.556 1.00 90.69 117 LEU A CA 1
ATOM 867 C C . LEU A 1 117 ? -6.622 -11.652 -14.578 1.00 90.69 117 LEU A C 1
ATOM 869 O O . LEU A 1 117 ? -6.614 -11.927 -15.775 1.00 90.69 117 LEU A O 1
ATOM 873 N N . ILE A 1 118 ? -6.884 -10.415 -14.142 1.00 89.75 118 ILE A N 1
ATOM 874 C CA . ILE A 1 118 ? -7.177 -9.282 -15.042 1.00 89.75 118 ILE A CA 1
ATOM 875 C C . ILE A 1 118 ? -6.017 -9.035 -16.012 1.00 89.75 118 ILE A C 1
ATOM 877 O O . ILE A 1 118 ? -6.247 -8.671 -17.167 1.00 89.75 118 ILE A O 1
ATOM 881 N N . ASN A 1 119 ? -4.784 -9.313 -15.581 1.00 88.62 119 ASN A N 1
ATOM 882 C CA . ASN A 1 119 ? -3.602 -9.170 -16.421 1.00 88.62 119 ASN A CA 1
ATOM 883 C C . ASN A 1 119 ? -3.624 -10.095 -17.655 1.00 88.62 119 ASN A C 1
ATOM 885 O O . ASN A 1 119 ? -2.995 -9.772 -18.655 1.00 88.62 119 ASN A O 1
ATOM 889 N N . LEU A 1 120 ? -4.371 -11.211 -17.623 1.00 88.38 120 LEU A N 1
ATOM 890 C CA . LEU A 1 120 ? -4.534 -12.093 -18.789 1.00 88.38 120 LEU A CA 1
ATOM 891 C C . LEU A 1 120 ? -5.404 -11.461 -19.884 1.00 88.38 120 LEU A C 1
ATOM 893 O O . LEU A 1 120 ? -5.240 -11.785 -21.055 1.00 88.38 120 LEU A O 1
ATOM 897 N N . GLY A 1 121 ? -6.341 -10.586 -19.506 1.00 85.62 121 GLY A N 1
ATOM 898 C CA . GLY A 1 121 ? -7.229 -9.904 -20.446 1.00 85.62 121 GLY A CA 1
ATOM 899 C C . GLY A 1 121 ? -6.660 -8.574 -20.936 1.00 85.62 121 GLY A C 1
ATOM 900 O O . GLY A 1 121 ? -6.703 -8.281 -22.128 1.00 85.62 121 GLY A O 1
ATOM 901 N N . SER A 1 122 ? -6.137 -7.752 -20.023 1.00 84.38 122 SER A N 1
ATOM 902 C CA . SER A 1 122 ? -5.557 -6.451 -20.363 1.00 84.38 122 SER A CA 1
ATOM 903 C C . SER A 1 122 ? -4.522 -6.014 -19.331 1.00 84.38 122 SER A C 1
ATOM 905 O O . SER A 1 122 ? -4.842 -5.764 -18.165 1.00 84.38 122 SER A O 1
ATOM 907 N N . SER A 1 123 ? -3.282 -5.838 -19.788 1.00 81.62 123 SER A N 1
ATOM 908 C CA . SER A 1 123 ? -2.197 -5.279 -18.979 1.00 81.62 123 SER A CA 1
ATOM 909 C C . SER A 1 123 ? -2.476 -3.826 -18.580 1.00 81.62 123 SER A C 1
ATOM 911 O O . SER A 1 123 ? -2.232 -3.447 -17.438 1.00 81.62 123 SER A O 1
ATOM 913 N N . SER A 1 124 ? -3.075 -3.026 -19.470 1.00 81.62 124 SER A N 1
ATOM 914 C CA . SER A 1 124 ? -3.481 -1.643 -19.170 1.00 81.62 124 SER A CA 1
ATOM 915 C C . SER A 1 124 ? -4.507 -1.583 -18.030 1.00 81.62 124 SER A C 1
ATOM 917 O O . SER A 1 124 ? -4.353 -0.799 -17.090 1.00 81.62 124 SER A O 1
ATOM 919 N N . ALA A 1 125 ? -5.505 -2.475 -18.042 1.00 83.44 125 ALA A N 1
ATOM 920 C CA . ALA A 1 125 ? -6.493 -2.556 -16.966 1.00 83.44 125 ALA A CA 1
ATOM 921 C C . ALA A 1 125 ? -5.852 -2.960 -15.629 1.00 83.44 125 ALA A C 1
ATOM 923 O O . ALA A 1 125 ? -6.159 -2.368 -14.593 1.00 83.44 125 ALA A O 1
ATOM 924 N N . PHE A 1 126 ? -4.927 -3.925 -15.651 1.00 86.31 126 PHE A N 1
ATOM 925 C CA . PHE A 1 126 ? -4.182 -4.332 -14.463 1.00 86.31 126 PHE A CA 1
ATOM 926 C C . PHE A 1 126 ? -3.351 -3.177 -13.884 1.00 86.31 126 PHE A C 1
ATOM 928 O O . PHE A 1 126 ? -3.468 -2.875 -12.694 1.00 86.31 126 PHE A O 1
ATOM 935 N N . TYR A 1 127 ? -2.576 -2.471 -14.714 1.00 83.44 127 TYR A N 1
ATOM 936 C CA . TYR A 1 127 ? -1.786 -1.321 -14.262 1.00 83.44 127 TYR A CA 1
ATOM 937 C C . TYR A 1 127 ? -2.657 -0.190 -13.704 1.00 83.44 127 TYR A C 1
ATOM 939 O O . TYR A 1 127 ? -2.279 0.422 -12.706 1.00 83.44 127 TYR A O 1
ATOM 947 N N . GLY A 1 128 ? -3.851 0.035 -14.260 1.00 86.31 128 GLY A N 1
ATOM 948 C CA . GLY A 1 128 ? -4.821 0.990 -13.715 1.00 86.31 128 GLY A CA 1
ATOM 949 C C . GLY A 1 128 ? -5.324 0.640 -12.307 1.00 86.31 128 GLY A C 1
ATOM 950 O O . GLY A 1 128 ? -5.571 1.528 -11.491 1.00 86.31 128 GLY A O 1
ATOM 951 N N . ILE A 1 129 ? -5.446 -0.651 -11.985 1.00 88.56 129 ILE A N 1
ATOM 952 C CA . ILE A 1 129 ? -5.805 -1.111 -10.633 1.00 88.56 129 ILE A CA 1
ATOM 953 C C . ILE A 1 129 ? -4.622 -0.949 -9.674 1.00 88.56 129 ILE A C 1
ATOM 955 O O . ILE A 1 129 ? -4.812 -0.560 -8.521 1.00 88.56 129 ILE A O 1
ATOM 959 N N . VAL A 1 130 ? -3.399 -1.213 -10.137 1.00 88.62 130 VAL A N 1
ATOM 960 C CA . VAL A 1 130 ? -2.183 -1.032 -9.329 1.00 88.62 130 VAL A CA 1
ATOM 961 C C . VAL A 1 130 ? -2.007 0.437 -8.929 1.00 88.62 130 VAL A C 1
ATOM 963 O O . VAL A 1 130 ? -1.799 0.730 -7.749 1.00 88.62 130 VAL A O 1
ATOM 966 N N . THR A 1 131 ? -2.157 1.373 -9.871 1.00 89.25 131 THR A N 1
ATOM 967 C CA . THR A 1 131 ? -2.075 2.816 -9.583 1.00 89.25 131 THR A CA 1
ATOM 968 C C . THR A 1 131 ? -3.235 3.298 -8.709 1.00 89.25 131 THR A C 1
ATOM 970 O O . THR A 1 131 ? -3.032 4.143 -7.836 1.00 89.25 131 THR A O 1
ATOM 973 N N . LEU A 1 132 ? -4.429 2.708 -8.840 1.00 91.44 132 LEU A N 1
ATOM 974 C CA . LEU A 1 132 ? -5.534 2.933 -7.902 1.00 91.44 132 LEU A CA 1
ATOM 975 C C . LEU A 1 132 ? -5.197 2.467 -6.481 1.00 91.44 132 LEU A C 1
ATOM 977 O O . LEU A 1 132 ? -5.500 3.176 -5.520 1.00 91.44 132 LEU A O 1
ATOM 981 N N . GLY A 1 133 ? -4.575 1.295 -6.329 1.00 91.19 133 GLY A N 1
ATOM 982 C CA . GLY A 1 133 ? -4.136 0.784 -5.030 1.00 91.19 133 GLY A CA 1
ATOM 983 C C . GLY A 1 133 ? -3.148 1.736 -4.359 1.00 91.19 133 GLY A C 1
ATOM 984 O O . GLY A 1 133 ? -3.298 2.053 -3.178 1.00 91.19 133 GLY A O 1
ATOM 985 N N . GLN A 1 134 ? -2.203 2.272 -5.136 1.00 90.88 134 GLN A N 1
ATOM 986 C CA . GLN A 1 134 ? -1.274 3.304 -4.677 1.00 90.88 134 GLN A CA 1
ATOM 987 C C . GLN A 1 134 ? -2.006 4.582 -4.238 1.00 90.88 134 GLN A C 1
ATOM 989 O O . GLN A 1 134 ? -1.733 5.102 -3.155 1.00 90.88 134 GLN A O 1
ATOM 994 N N . ALA A 1 135 ? -2.979 5.060 -5.018 1.00 92.81 135 ALA A N 1
ATOM 995 C CA . ALA A 1 135 ? -3.771 6.235 -4.656 1.00 92.81 135 ALA A CA 1
ATOM 996 C C . ALA A 1 135 ? -4.569 6.017 -3.356 1.00 92.81 135 ALA A C 1
ATOM 998 O O . ALA A 1 135 ? -4.563 6.869 -2.464 1.00 92.81 135 ALA A O 1
ATOM 999 N N . ALA A 1 136 ? -5.211 4.855 -3.201 1.00 92.50 136 ALA A N 1
ATOM 1000 C CA . ALA A 1 136 ? -5.944 4.495 -1.988 1.00 92.50 136 ALA A CA 1
ATOM 1001 C C . ALA A 1 136 ? -5.021 4.403 -0.759 1.00 92.50 136 ALA A C 1
ATOM 1003 O O . ALA A 1 136 ? -5.374 4.893 0.318 1.00 92.50 136 ALA A O 1
ATOM 1004 N N . GLN A 1 137 ? -3.817 3.846 -0.925 1.00 92.81 137 GLN A N 1
ATOM 1005 C CA . GLN A 1 137 ? -2.784 3.799 0.112 1.00 92.81 137 GLN A CA 1
ATOM 1006 C C . GLN A 1 137 ? -2.365 5.214 0.542 1.00 92.81 137 GLN A C 1
ATOM 1008 O O . GLN A 1 137 ? -2.352 5.523 1.737 1.00 92.81 137 GLN A O 1
ATOM 1013 N N . SER A 1 138 ? -2.071 6.097 -0.420 1.00 94.31 138 SER A N 1
ATOM 1014 C CA . SER A 1 138 ? -1.720 7.495 -0.151 1.00 94.31 138 SER A CA 1
ATOM 1015 C C . SER A 1 138 ? -2.844 8.230 0.578 1.00 94.31 138 SER A C 1
ATOM 1017 O O . SER A 1 138 ? -2.577 8.903 1.575 1.00 94.31 138 SER A O 1
ATOM 1019 N N . LEU A 1 139 ? -4.104 8.047 0.166 1.00 94.31 139 LEU A N 1
ATOM 1020 C CA . LEU A 1 139 ? -5.246 8.640 0.862 1.00 94.31 139 LEU A CA 1
ATOM 1021 C C . LEU A 1 139 ? -5.381 8.111 2.298 1.00 94.31 139 LEU A C 1
ATOM 1023 O O . LEU A 1 139 ? -5.6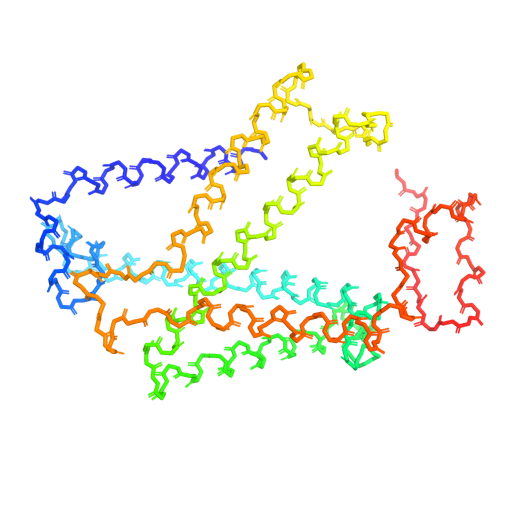11 8.896 3.218 1.00 94.31 139 LEU A O 1
ATOM 1027 N N . SER A 1 140 ? -5.193 6.807 2.520 1.00 93.56 140 SER A N 1
ATOM 1028 C CA . SER A 1 140 ? -5.226 6.224 3.866 1.00 93.56 140 SER A CA 1
ATOM 1029 C C . SER A 1 140 ? -4.171 6.848 4.785 1.00 93.56 140 SER A C 1
ATOM 1031 O O . SER A 1 140 ? -4.456 7.100 5.959 1.00 93.56 140 SER A O 1
ATOM 1033 N N . TYR A 1 141 ? -2.966 7.123 4.277 1.00 94.12 141 TYR A N 1
ATOM 1034 C CA . TYR A 1 141 ? -1.930 7.815 5.046 1.00 94.12 141 TYR A CA 1
ATOM 1035 C C . TYR A 1 141 ? -2.286 9.273 5.322 1.00 94.12 141 TYR A C 1
ATOM 1037 O O . TYR A 1 141 ? -2.135 9.716 6.462 1.00 94.12 141 TYR A O 1
ATOM 1045 N N . ILE A 1 142 ? -2.823 9.992 4.333 1.00 95.44 142 ILE A N 1
ATOM 1046 C CA . ILE A 1 142 ? -3.298 11.370 4.517 1.00 95.44 142 ILE A CA 1
ATOM 1047 C C . ILE A 1 142 ? -4.347 11.416 5.629 1.00 95.44 142 ILE A C 1
ATOM 1049 O O . ILE A 1 142 ? -4.189 12.188 6.570 1.00 95.44 142 ILE A O 1
ATOM 1053 N N . LEU A 1 143 ? -5.371 10.559 5.580 1.00 94.56 143 LEU A N 1
ATOM 1054 C CA . LEU A 1 143 ? -6.441 10.525 6.583 1.00 94.56 143 LEU A CA 1
ATOM 1055 C C . LEU A 1 143 ? -5.913 10.194 7.984 1.00 94.56 143 LEU A C 1
ATOM 1057 O O . LEU A 1 143 ? -6.269 10.867 8.956 1.00 94.56 143 LEU A O 1
ATOM 1061 N N . ALA A 1 144 ? -5.035 9.194 8.103 1.00 93.19 144 ALA A N 1
ATOM 1062 C CA . ALA A 1 144 ? -4.450 8.813 9.384 1.00 93.19 144 ALA A CA 1
ATOM 1063 C C . ALA A 1 144 ? -3.621 9.959 9.990 1.00 93.19 144 ALA A C 1
ATOM 1065 O O . ALA A 1 144 ? -3.852 10.349 11.137 1.00 93.19 144 ALA A O 1
ATOM 1066 N N . ILE A 1 145 ? -2.704 10.547 9.217 1.00 93.00 145 ILE A N 1
ATOM 1067 C CA . ILE A 1 145 ? -1.815 11.618 9.692 1.00 93.00 145 ILE A CA 1
ATOM 1068 C C . ILE A 1 145 ? -2.614 12.899 9.964 1.00 93.00 145 ILE A C 1
ATOM 1070 O O . ILE A 1 145 ? -2.410 13.536 11.000 1.00 93.00 145 ILE A O 1
ATOM 1074 N N . ALA A 1 146 ? -3.572 13.242 9.099 1.00 93.75 146 ALA A N 1
ATOM 1075 C CA . ALA A 1 146 ? -4.442 14.400 9.277 1.00 93.75 146 ALA A CA 1
ATOM 1076 C C . ALA A 1 146 ? -5.308 14.277 10.536 1.00 93.75 146 ALA A C 1
ATOM 1078 O O . ALA A 1 146 ? -5.444 15.253 11.270 1.00 93.75 146 ALA A O 1
ATOM 1079 N N . SER A 1 147 ? -5.837 13.087 10.849 1.00 90.69 147 SER A N 1
ATOM 1080 C CA . SER A 1 147 ? -6.631 12.875 12.069 1.00 90.69 147 SER A CA 1
ATOM 1081 C C . SER A 1 147 ? -5.815 13.124 13.347 1.00 90.69 147 SER A C 1
ATOM 1083 O O . SER A 1 147 ? -6.298 13.762 14.289 1.00 90.69 147 SER A O 1
ATOM 1085 N N . VAL A 1 148 ? -4.549 12.692 13.360 1.00 89.38 148 VAL A N 1
ATOM 1086 C CA . VAL A 1 148 ? -3.614 12.922 14.469 1.00 89.38 148 VAL A CA 1
ATOM 1087 C C . VAL A 1 148 ? -3.211 14.392 14.544 1.00 89.38 148 VAL A C 1
ATOM 1089 O O . VAL A 1 148 ? -3.154 14.947 15.641 1.00 89.38 148 VAL A O 1
ATOM 1092 N N . LEU A 1 149 ? -2.956 15.035 13.403 1.00 90.19 149 LEU A N 1
ATOM 1093 C CA . LEU A 1 149 ? -2.623 16.457 13.336 1.00 90.19 149 LEU A CA 1
ATOM 1094 C C . LEU A 1 149 ? -3.784 17.327 13.833 1.00 90.19 149 LEU A C 1
ATOM 1096 O O . LEU A 1 149 ? -3.578 18.189 14.683 1.00 90.19 149 LEU A O 1
ATOM 1100 N N . TYR A 1 150 ? -5.006 17.045 13.384 1.00 89.44 150 TYR A N 1
ATOM 1101 C CA . TYR A 1 150 ? -6.214 17.736 13.826 1.00 89.44 150 TYR A CA 1
ATOM 1102 C C . TYR A 1 150 ? -6.420 17.609 15.339 1.00 89.44 150 TYR A C 1
ATOM 1104 O O . TYR A 1 150 ? -6.617 18.617 16.017 1.00 89.44 150 TYR A O 1
ATOM 1112 N N . ARG A 1 151 ? -6.307 16.393 15.898 1.00 86.75 151 ARG A N 1
ATOM 1113 C CA . ARG A 1 151 ?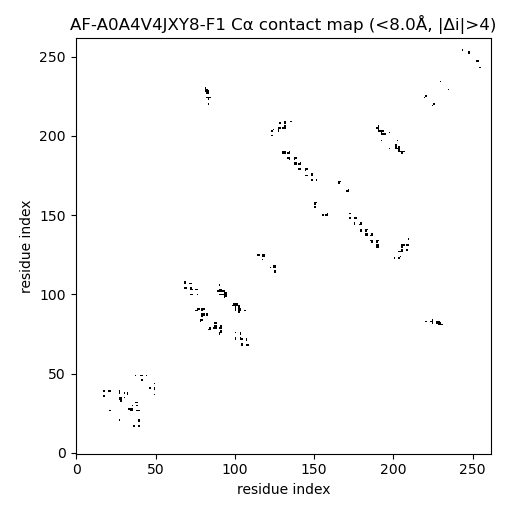 -6.392 16.193 17.356 1.00 86.75 151 ARG A CA 1
ATOM 1114 C C . ARG A 1 151 ? -5.288 16.926 18.108 1.00 86.75 151 ARG A C 1
ATOM 1116 O O . ARG A 1 151 ? -5.561 17.504 19.149 1.00 86.75 151 ARG A O 1
ATOM 1123 N N . ARG A 1 152 ? -4.064 16.942 17.577 1.00 86.00 152 ARG A N 1
ATOM 1124 C CA . ARG A 1 152 ? -2.934 17.645 18.197 1.00 86.00 152 ARG A CA 1
ATOM 1125 C C . ARG A 1 152 ? -3.151 19.157 18.261 1.00 86.00 152 ARG A C 1
ATOM 1127 O O . ARG A 1 152 ? -2.750 19.750 19.252 1.00 86.00 152 ARG A O 1
ATOM 1134 N N . ILE A 1 153 ? -3.776 19.746 17.239 1.00 86.38 153 ILE A N 1
ATOM 1135 C CA . ILE A 1 153 ? -4.061 21.188 17.171 1.00 86.38 153 ILE A CA 1
ATOM 1136 C C . ILE A 1 153 ? -5.267 21.563 18.039 1.00 86.38 153 ILE A C 1
ATOM 1138 O O . ILE A 1 153 ? -5.225 22.576 18.728 1.00 86.38 153 ILE A O 1
ATOM 1142 N N . LYS A 1 154 ? -6.345 20.770 17.998 1.00 86.50 154 LYS A N 1
ATOM 1143 C CA . LYS A 1 154 ? -7.619 21.135 18.634 1.00 86.50 154 LYS A CA 1
ATOM 1144 C C . LYS A 1 154 ? -7.742 20.694 20.095 1.00 86.50 154 LYS A C 1
ATOM 1146 O O . LYS A 1 154 ? -8.349 21.409 20.881 1.00 86.50 154 LYS A O 1
ATOM 1151 N N . SER A 1 155 ? -7.213 19.519 20.431 1.00 82.44 155 SER A N 1
ATOM 1152 C CA . SER A 1 155 ? -7.410 18.861 21.732 1.00 82.44 155 SER A CA 1
ATOM 1153 C C . SER A 1 155 ? -6.187 18.009 22.111 1.00 82.44 155 SER A C 1
ATOM 1155 O O . SER A 1 155 ? -6.274 16.770 22.132 1.00 82.44 155 SER A O 1
ATOM 1157 N N . PRO A 1 156 ? -5.015 18.632 22.347 1.00 77.69 156 PRO A N 1
ATOM 1158 C CA . PRO A 1 156 ? -3.766 17.926 22.642 1.00 77.69 156 PRO A CA 1
ATOM 1159 C C . PRO A 1 156 ? -3.845 17.023 23.884 1.00 77.69 156 PRO A C 1
ATOM 1161 O O . PRO A 1 156 ? -3.152 16.008 23.939 1.00 77.69 156 PRO A O 1
ATOM 1164 N N . GLU A 1 157 ? -4.716 17.336 24.840 1.00 74.00 157 GLU A N 1
ATOM 1165 C CA . GLU A 1 157 ? -4.986 16.572 26.064 1.00 74.00 157 GLU A CA 1
ATOM 1166 C C . GLU A 1 157 ? -5.591 15.184 25.809 1.00 74.00 157 GLU A C 1
ATOM 1168 O O . GLU A 1 157 ? -5.459 14.285 26.636 1.00 74.00 157 GLU A O 1
ATOM 1173 N N . THR A 1 158 ? -6.219 14.979 24.648 1.00 76.38 158 THR A N 1
ATOM 1174 C CA . THR A 1 158 ? -6.842 13.696 24.280 1.00 76.38 158 THR A CA 1
ATOM 1175 C C . THR A 1 158 ? -5.857 12.685 23.693 1.00 76.38 158 THR A C 1
ATOM 1177 O O . THR A 1 158 ? -6.222 11.529 23.452 1.00 76.38 158 THR A O 1
ATOM 1180 N N . LEU A 1 159 ? -4.617 13.101 23.414 1.00 76.94 159 LEU A N 1
ATOM 1181 C CA . LEU A 1 159 ? -3.595 12.217 22.869 1.00 76.94 159 LEU A CA 1
ATOM 1182 C C . LEU A 1 159 ? -2.924 11.425 24.003 1.00 76.94 159 LEU A C 1
ATOM 1184 O O . LEU A 1 159 ? -2.386 12.026 24.934 1.00 76.94 159 LEU A O 1
ATOM 1188 N N . PRO A 1 160 ? -2.895 10.080 23.931 1.00 73.69 160 PRO A N 1
ATOM 1189 C CA . PRO A 1 160 ? -2.210 9.274 24.933 1.00 73.69 160 PRO A CA 1
ATOM 1190 C C . PRO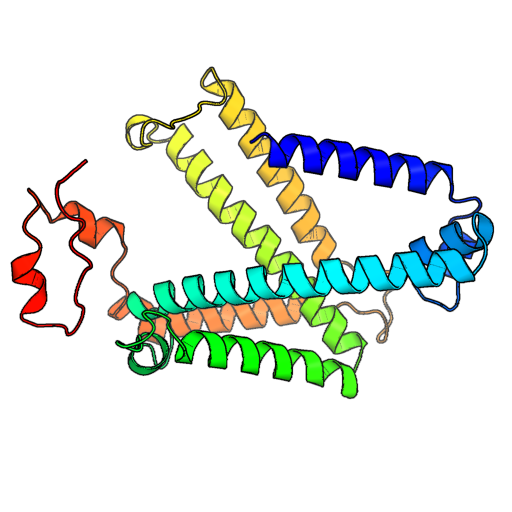 A 1 160 ? -0.709 9.590 24.946 1.00 73.69 160 PRO A C 1
ATOM 1192 O O . PRO A 1 160 ? -0.113 9.898 23.908 1.00 73.69 160 PRO A O 1
ATOM 1195 N N . LYS A 1 161 ? -0.080 9.482 26.123 1.00 69.69 161 LYS A N 1
ATOM 1196 C CA . LYS A 1 161 ? 1.368 9.686 26.270 1.00 69.69 161 LYS A CA 1
ATOM 1197 C C . LYS A 1 161 ? 2.115 8.693 25.376 1.00 69.69 161 LYS A C 1
ATOM 1199 O O . LYS A 1 161 ? 2.070 7.483 25.591 1.00 69.69 161 LYS A O 1
ATOM 1204 N N . ALA A 1 162 ? 2.793 9.206 24.352 1.00 74.19 162 ALA A N 1
ATOM 1205 C CA . ALA A 1 162 ? 3.571 8.377 23.446 1.00 74.19 162 ALA A CA 1
ATOM 1206 C C . ALA A 1 162 ? 4.839 7.875 24.153 1.00 74.19 162 ALA A C 1
ATOM 1208 O O . ALA A 1 162 ? 5.555 8.663 24.767 1.00 74.19 162 ALA A O 1
ATOM 1209 N N . ARG A 1 163 ? 5.155 6.577 24.011 1.00 74.25 163 ARG A N 1
ATOM 1210 C CA . ARG A 1 163 ? 6.420 5.984 24.505 1.00 74.25 163 ARG A CA 1
ATOM 1211 C C . ARG A 1 163 ? 7.658 6.685 23.936 1.00 74.25 163 ARG A C 1
ATOM 1213 O O . ARG A 1 163 ? 8.726 6.642 24.530 1.00 74.25 163 ARG A O 1
ATOM 1220 N N . TRP A 1 164 ? 7.500 7.318 22.776 1.00 73.31 164 TRP A N 1
ATOM 1221 C CA . TRP A 1 164 ? 8.504 8.150 22.138 1.00 73.31 164 TRP A CA 1
ATOM 1222 C C . TRP A 1 164 ? 7.842 9.413 21.593 1.00 73.31 164 TRP A C 1
ATOM 1224 O O . TRP A 1 164 ? 6.844 9.335 20.874 1.00 73.31 164 TRP A O 1
ATOM 1234 N N . SER A 1 165 ? 8.398 10.571 21.937 1.00 74.50 165 SER A N 1
ATOM 1235 C CA . SER A 1 165 ? 7.927 11.874 21.474 1.00 74.50 165 SER A CA 1
ATOM 1236 C C . SER A 1 165 ? 8.949 12.491 20.524 1.00 74.50 165 SER A C 1
ATOM 1238 O O . SER A 1 165 ? 10.150 12.414 20.771 1.00 74.50 165 SER A O 1
ATOM 1240 N N . LEU A 1 166 ? 8.476 13.175 19.477 1.00 73.50 166 LEU A N 1
ATOM 1241 C CA . LEU A 1 166 ? 9.312 13.931 18.530 1.00 73.50 166 LEU A CA 1
ATOM 1242 C C . LEU A 1 166 ? 9.878 15.244 19.123 1.00 73.50 166 LEU A C 1
ATOM 1244 O O . LEU A 1 166 ? 10.352 16.116 18.395 1.00 73.50 166 LEU A O 1
ATOM 1248 N N . GLY A 1 167 ? 9.846 15.393 20.449 1.00 76.44 167 GLY A N 1
ATOM 1249 C CA . GLY A 1 167 ? 10.274 16.589 21.167 1.00 76.44 167 GLY A CA 1
ATOM 1250 C C . GLY A 1 167 ? 9.158 17.628 21.294 1.00 76.44 167 GLY A C 1
ATOM 1251 O O . GLY A 1 167 ? 7.985 17.278 21.415 1.00 76.44 167 GLY A O 1
ATOM 1252 N N . GLY A 1 168 ? 9.539 18.910 21.315 1.00 78.88 168 GLY A N 1
ATOM 1253 C CA . GLY A 1 168 ? 8.620 20.029 21.548 1.00 78.88 168 GLY A CA 1
ATOM 1254 C C . GLY A 1 168 ? 7.458 20.090 20.552 1.00 78.88 168 GLY A C 1
ATOM 1255 O O . GLY A 1 168 ? 7.596 19.654 19.412 1.00 78.88 168 GLY A O 1
ATOM 1256 N N . TYR A 1 169 ? 6.332 20.666 20.984 1.00 77.19 169 TYR A N 1
ATOM 1257 C CA . TYR A 1 169 ? 5.030 20.660 20.296 1.00 77.19 169 TYR A CA 1
ATOM 1258 C C . TYR A 1 169 ? 5.076 20.977 18.788 1.00 77.19 169 TYR A C 1
ATOM 1260 O O . TYR A 1 169 ? 4.394 20.319 18.005 1.00 77.19 169 TYR A O 1
ATOM 1268 N N . TRP A 1 170 ? 5.922 21.920 18.364 1.00 80.38 170 TRP A N 1
ATOM 1269 C CA . TRP A 1 170 ? 6.033 22.355 16.966 1.00 80.38 170 TRP A CA 1
ATOM 1270 C C . TRP A 1 170 ? 6.681 21.330 16.028 1.00 80.38 170 TRP A C 1
ATOM 1272 O O . TRP A 1 170 ? 6.312 21.249 14.858 1.00 80.38 170 TRP A O 1
ATOM 1282 N N . ARG A 1 171 ? 7.605 20.500 16.525 1.00 84.94 171 ARG A N 1
ATOM 1283 C CA . ARG A 1 171 ? 8.307 19.491 15.711 1.00 84.94 171 ARG A CA 1
ATOM 1284 C C . ARG A 1 171 ? 7.360 18.449 15.092 1.00 84.94 171 ARG A C 1
ATOM 1286 O O . ARG A 1 171 ? 7.396 18.289 13.874 1.00 84.94 171 ARG A O 1
ATOM 1293 N N . PRO A 1 172 ? 6.485 17.760 15.853 1.00 84.38 172 PRO A N 1
ATOM 1294 C CA . PRO A 1 172 ? 5.544 16.807 15.272 1.00 84.38 172 PRO A CA 1
ATOM 1295 C C . PRO A 1 172 ? 4.501 17.476 14.370 1.00 84.38 172 PRO A C 1
ATOM 1297 O O . PRO A 1 172 ? 4.053 16.842 13.423 1.00 84.38 172 PRO A O 1
ATOM 1300 N N . VAL A 1 173 ? 4.122 18.735 14.629 1.00 88.00 173 VAL A N 1
ATOM 1301 C CA . VAL A 1 173 ? 3.196 19.479 13.757 1.00 88.00 173 VAL A CA 1
ATOM 1302 C C . VAL A 1 173 ? 3.818 19.681 12.377 1.00 88.00 173 VAL A C 1
ATOM 1304 O O . VAL A 1 173 ? 3.219 19.276 11.387 1.00 88.00 173 VAL A O 1
ATOM 1307 N N . ILE A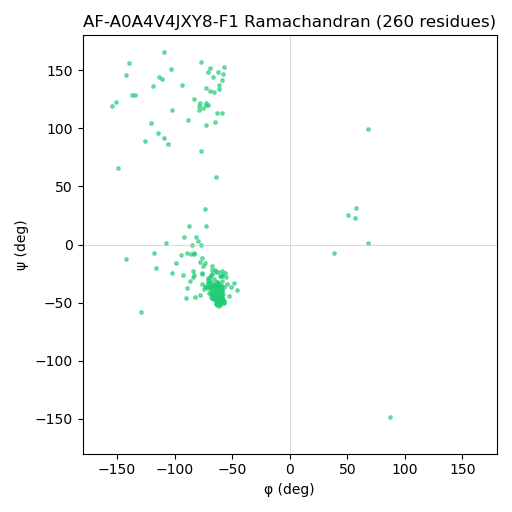 1 174 ? 5.041 20.213 12.311 1.00 90.62 174 ILE A N 1
ATOM 1308 C CA . ILE A 1 174 ? 5.748 20.446 11.042 1.00 90.62 174 ILE A CA 1
ATOM 1309 C C . ILE A 1 174 ? 5.948 19.132 10.280 1.00 90.62 174 ILE A C 1
ATOM 1311 O O . ILE A 1 174 ? 5.645 19.059 9.091 1.00 90.62 174 ILE A O 1
ATOM 1315 N N . ILE A 1 175 ? 6.408 18.079 10.963 1.00 91.06 175 ILE A N 1
ATOM 1316 C CA . ILE A 1 175 ? 6.670 16.775 10.337 1.00 91.06 175 ILE A CA 1
ATOM 1317 C C . ILE A 1 175 ? 5.383 16.163 9.774 1.00 91.06 175 ILE A C 1
ATOM 1319 O O . ILE A 1 175 ? 5.383 15.679 8.643 1.00 91.06 175 ILE A O 1
ATOM 1323 N N . ASN A 1 176 ? 4.278 16.216 10.522 1.00 92.31 176 ASN A N 1
ATOM 1324 C CA . ASN A 1 176 ? 2.993 15.707 10.046 1.00 92.31 176 ASN A CA 1
ATOM 1325 C C . ASN A 1 176 ? 2.479 16.507 8.844 1.00 92.31 176 ASN A C 1
ATOM 1327 O O . ASN A 1 176 ? 1.992 15.907 7.889 1.00 92.31 176 ASN A O 1
ATOM 1331 N N . THR A 1 177 ? 2.617 17.836 8.855 1.00 93.12 177 THR A N 1
ATOM 1332 C CA . THR A 1 177 ? 2.233 18.681 7.717 1.00 93.12 177 THR A CA 1
ATOM 1333 C C . THR A 1 177 ? 3.063 18.351 6.477 1.00 93.12 177 THR A C 1
ATOM 1335 O O . THR A 1 177 ? 2.491 18.129 5.415 1.00 93.12 177 THR A O 1
ATOM 1338 N N . LEU A 1 178 ? 4.389 18.227 6.605 1.00 94.56 178 LEU A N 1
ATOM 1339 C CA . LEU A 1 178 ? 5.262 17.829 5.493 1.00 94.56 178 LEU A CA 1
ATOM 1340 C C . LEU A 1 178 ? 4.896 16.444 4.943 1.00 94.56 178 LEU A C 1
ATOM 1342 O O . LEU A 1 178 ? 4.840 16.259 3.728 1.00 94.56 178 LEU A O 1
ATOM 1346 N N . ALA A 1 179 ? 4.596 15.486 5.823 1.00 93.38 179 ALA A N 1
ATOM 1347 C CA . ALA A 1 1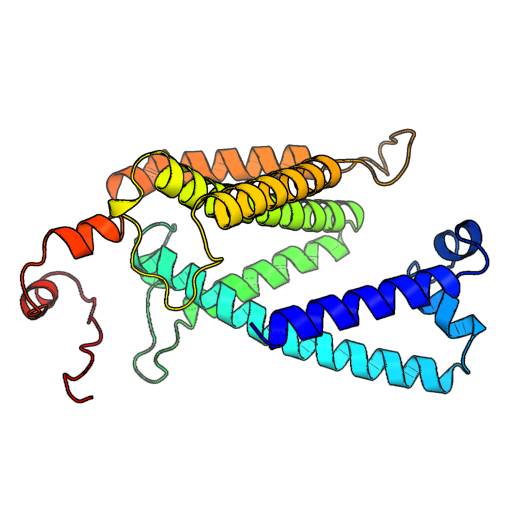79 ? 4.177 14.148 5.421 1.00 93.38 179 ALA A CA 1
ATOM 1348 C C . ALA A 1 179 ? 2.840 14.159 4.661 1.00 93.38 179 ALA A C 1
ATOM 1350 O O . ALA A 1 179 ? 2.701 13.444 3.667 1.00 93.38 179 ALA A O 1
ATOM 1351 N N . ILE A 1 180 ? 1.877 14.987 5.085 1.00 95.62 180 ILE A N 1
ATOM 1352 C CA . ILE A 1 180 ? 0.606 15.178 4.370 1.00 95.62 180 ILE A CA 1
ATOM 1353 C C . ILE A 1 180 ? 0.864 15.794 2.996 1.00 95.62 180 ILE A C 1
ATOM 1355 O O . ILE A 1 180 ? 0.377 15.254 2.009 1.00 95.62 180 ILE A O 1
ATOM 1359 N N . THR A 1 181 ? 1.660 16.862 2.906 1.00 95.00 181 THR A N 1
ATOM 1360 C CA . THR A 1 181 ? 1.974 17.519 1.628 1.00 95.00 181 THR A CA 1
ATOM 1361 C C . THR A 1 181 ? 2.653 16.559 0.651 1.00 95.00 181 THR A C 1
ATOM 1363 O O . THR A 1 181 ? 2.254 16.472 -0.510 1.00 95.00 181 THR A O 1
ATOM 1366 N N . PHE A 1 182 ? 3.628 15.773 1.115 1.00 94.12 182 PHE A N 1
ATOM 1367 C CA . PHE A 1 182 ? 4.303 14.774 0.283 1.00 94.12 182 PHE A CA 1
ATOM 1368 C C . PHE A 1 182 ? 3.360 13.643 -0.163 1.00 94.12 182 PHE A C 1
ATOM 1370 O O . PHE A 1 182 ? 3.367 13.231 -1.329 1.00 94.12 182 PHE A O 1
ATOM 1377 N N . SER A 1 183 ? 2.507 13.162 0.745 1.00 94.62 183 SER A N 1
ATOM 1378 C CA . SER A 1 183 ? 1.509 12.134 0.427 1.00 94.62 183 SER A CA 1
ATOM 1379 C C . SER A 1 183 ? 0.450 12.658 -0.545 1.00 94.62 183 SER A C 1
ATOM 1381 O O . SER A 1 183 ? 0.019 11.918 -1.425 1.00 94.62 183 SER A O 1
ATOM 1383 N N . MET A 1 184 ? 0.075 13.935 -0.435 1.00 94.62 184 MET A N 1
ATOM 1384 C CA . MET A 1 184 ? -0.856 14.607 -1.344 1.00 94.62 184 MET A CA 1
ATOM 1385 C C . MET A 1 184 ? -0.265 14.748 -2.746 1.00 94.62 184 MET A C 1
ATOM 1387 O O . MET A 1 184 ? -0.941 14.450 -3.725 1.00 94.62 184 MET A O 1
ATOM 1391 N N . ASN A 1 185 ? 1.014 15.121 -2.852 1.00 93.88 185 ASN A N 1
ATOM 1392 C CA . ASN A 1 185 ? 1.718 15.114 -4.133 1.00 93.88 185 ASN A CA 1
ATOM 1393 C C . ASN A 1 185 ? 1.690 13.712 -4.768 1.00 93.88 185 ASN A C 1
ATOM 1395 O O . ASN A 1 185 ? 1.291 13.561 -5.918 1.00 93.88 185 ASN A O 1
ATOM 1399 N N . SER A 1 186 ? 2.029 12.675 -3.996 1.00 91.75 186 SER A N 1
ATOM 1400 C CA . SER A 1 186 ? 1.998 11.283 -4.474 1.00 91.75 186 SER A CA 1
ATOM 1401 C C . SER A 1 186 ? 0.596 10.846 -4.918 1.00 91.75 186 SER A C 1
ATOM 1403 O O . SER A 1 186 ? 0.449 10.152 -5.923 1.00 91.75 186 SER A O 1
ATOM 1405 N N . PHE A 1 187 ? -0.443 11.283 -4.202 1.00 93.12 187 PHE A N 1
ATOM 1406 C CA . PHE A 1 187 ? -1.838 11.014 -4.541 1.00 93.12 187 PHE A CA 1
ATOM 1407 C C . PHE A 1 187 ? -2.233 11.639 -5.885 1.00 93.12 187 PHE A C 1
ATOM 1409 O O . PHE A 1 187 ? -2.802 10.949 -6.724 1.00 93.12 187 PHE A O 1
ATOM 1416 N N . ILE A 1 188 ? -1.876 12.905 -6.124 1.00 90.56 188 ILE A N 1
ATOM 1417 C CA . ILE A 1 188 ? -2.173 13.603 -7.386 1.00 90.56 188 ILE A CA 1
ATOM 1418 C C . ILE A 1 188 ? -1.491 12.896 -8.564 1.00 90.56 188 ILE A C 1
ATOM 1420 O O . ILE A 1 188 ? -2.147 12.566 -9.551 1.00 90.56 188 ILE A O 1
ATOM 1424 N N . TRP A 1 189 ? -0.198 12.593 -8.433 1.00 88.50 189 TRP A N 1
ATOM 1425 C CA . TRP A 1 189 ? 0.573 11.943 -9.497 1.00 88.50 189 TRP A CA 1
ATOM 1426 C C . TRP A 1 189 ? 0.146 10.500 -9.784 1.00 88.50 189 TRP A C 1
ATOM 1428 O O . TRP A 1 189 ? 0.407 10.002 -10.875 1.00 88.50 189 TRP A O 1
ATOM 1438 N N . SER A 1 190 ? -0.560 9.838 -8.863 1.00 88.56 190 SER A N 1
ATOM 1439 C CA . SER A 1 190 ? -1.061 8.470 -9.074 1.00 88.56 190 SER A CA 1
ATOM 1440 C C . SER A 1 190 ? -2.150 8.381 -10.159 1.00 88.56 190 SER A C 1
ATOM 1442 O O . SER A 1 190 ? -2.358 7.314 -10.743 1.00 88.56 190 SER A O 1
ATOM 1444 N N . PHE A 1 191 ? -2.834 9.493 -10.451 1.00 87.31 191 PHE A N 1
ATOM 1445 C CA . PHE A 1 191 ? -3.862 9.574 -11.497 1.00 87.31 191 PHE A CA 1
ATOM 1446 C C . PHE A 1 191 ? -3.324 10.065 -12.844 1.00 87.31 191 PHE A C 1
ATOM 1448 O O . PHE A 1 191 ? -4.036 10.012 -13.847 1.00 87.31 191 PHE A O 1
ATOM 1455 N N . SER A 1 192 ? -2.078 10.535 -12.884 1.00 85.19 192 SER A N 1
ATOM 1456 C CA . SER A 1 192 ? -1.469 11.051 -14.105 1.00 85.19 192 SER A CA 1
ATOM 1457 C C . SER A 1 192 ? -1.167 9.925 -15.107 1.00 85.19 192 SER A C 1
ATOM 1459 O O . SER A 1 192 ? -0.873 8.793 -14.703 1.00 85.19 192 SER A O 1
ATOM 1461 N N . PRO A 1 193 ? -1.236 10.206 -16.422 1.00 81.44 193 PRO A N 1
ATOM 1462 C CA . PRO A 1 193 ? -0.763 9.291 -17.456 1.00 81.44 193 PRO A CA 1
ATOM 1463 C C . PRO A 1 193 ? 0.773 9.189 -17.417 1.00 81.44 193 PRO A C 1
ATOM 1465 O O . PRO A 1 193 ? 1.437 10.151 -17.021 1.00 81.44 193 PRO A O 1
ATOM 1468 N N . PRO A 1 194 ? 1.363 8.057 -17.841 1.00 75.06 194 PRO A N 1
ATOM 1469 C CA . PRO A 1 194 ? 2.810 7.863 -17.778 1.00 75.06 194 PRO A CA 1
ATOM 1470 C C . PRO A 1 194 ? 3.567 8.636 -18.871 1.00 75.06 194 PRO A C 1
ATOM 1472 O O . PRO A 1 194 ? 4.733 8.966 -18.674 1.00 75.06 194 PRO A O 1
ATOM 1475 N N . THR A 1 195 ? 2.925 8.963 -19.999 1.00 77.69 195 THR A N 1
ATOM 1476 C CA . THR A 1 195 ? 3.505 9.822 -21.048 1.00 77.69 195 THR A CA 1
ATOM 1477 C C . THR A 1 195 ? 2.470 10.794 -21.621 1.00 77.69 195 THR A C 1
ATOM 1479 O O . THR A 1 195 ? 1.261 10.575 -21.547 1.00 77.69 195 THR A O 1
ATOM 1482 N N . LEU A 1 196 ? 2.948 11.905 -22.179 1.00 79.94 196 LEU A N 1
ATOM 1483 C CA . LEU A 1 196 ? 2.134 12.878 -22.908 1.00 79.94 196 LEU A CA 1
ATOM 1484 C C . LEU A 1 196 ? 2.551 12.858 -24.388 1.00 79.94 196 LEU A C 1
ATOM 1486 O O . LEU A 1 196 ? 3.746 12.711 -24.651 1.00 79.94 196 LEU A O 1
ATOM 1490 N N . PRO A 1 197 ? 1.624 13.031 -25.351 1.00 82.06 197 PRO A N 1
ATOM 1491 C CA . PRO A 1 197 ? 0.184 13.284 -25.199 1.00 82.06 197 PRO A CA 1
ATOM 1492 C C . PRO A 1 197 ? -0.639 12.030 -24.837 1.00 82.06 197 PRO A C 1
ATOM 1494 O O . PRO A 1 197 ? -0.233 10.899 -25.096 1.00 82.06 197 PRO A O 1
ATOM 1497 N N . VAL A 1 198 ? -1.818 12.232 -24.235 1.00 78.94 198 VAL A N 1
ATOM 1498 C CA . VAL A 1 198 ? -2.716 11.135 -23.827 1.00 78.94 198 VAL A CA 1
ATOM 1499 C C . VAL A 1 198 ? -3.382 10.516 -25.052 1.00 78.94 198 VAL A C 1
ATOM 1501 O O . VAL A 1 198 ? -4.118 11.184 -25.774 1.00 78.94 198 VAL A O 1
ATOM 1504 N N . THR A 1 199 ? -3.158 9.223 -25.258 1.00 79.31 199 THR A N 1
ATOM 1505 C CA . THR A 1 199 ? -3.839 8.405 -26.267 1.00 79.31 199 THR A CA 1
ATOM 1506 C C . THR A 1 199 ? -4.796 7.421 -25.595 1.00 79.31 199 THR A C 1
ATOM 1508 O O . THR A 1 199 ? -4.710 7.176 -24.391 1.00 79.31 199 THR A O 1
ATOM 1511 N N . THR A 1 200 ? -5.701 6.811 -26.365 1.00 71.50 200 THR A N 1
ATOM 1512 C CA . THR A 1 200 ? -6.634 5.780 -25.864 1.00 71.50 200 THR A CA 1
ATOM 1513 C C . THR A 1 200 ? -5.921 4.570 -25.257 1.00 71.50 200 THR A C 1
ATOM 1515 O O . THR A 1 200 ? -6.465 3.916 -24.374 1.00 71.50 200 THR A O 1
ATOM 1518 N N . THR A 1 201 ? -4.690 4.295 -25.688 1.00 72.31 201 THR A N 1
ATOM 1519 C CA . THR A 1 201 ? -3.830 3.227 -25.164 1.00 72.31 201 THR A CA 1
ATOM 1520 C C . THR A 1 201 ? -3.039 3.626 -23.918 1.00 72.31 201 THR A C 1
ATOM 1522 O O . THR A 1 201 ? -2.659 2.748 -23.148 1.00 72.31 201 THR A O 1
ATOM 1525 N N . ASN A 1 202 ? -2.812 4.923 -23.695 1.00 75.69 202 ASN A N 1
ATOM 1526 C CA . ASN A 1 202 ? -1.987 5.444 -22.599 1.00 75.69 202 ASN A CA 1
ATOM 1527 C C . ASN A 1 202 ? -2.790 6.111 -21.468 1.00 75.69 202 ASN A C 1
ATOM 1529 O O . ASN A 1 202 ? -2.237 6.662 -20.514 1.00 75.69 202 ASN A O 1
ATOM 1533 N N . PHE A 1 203 ? -4.113 6.114 -21.589 1.00 80.19 203 PHE A N 1
ATOM 1534 C CA . PHE A 1 203 ? -4.994 6.667 -20.578 1.00 80.19 203 PHE A CA 1
ATOM 1535 C C . PHE A 1 203 ? -4.915 5.848 -19.283 1.00 80.19 203 PHE A C 1
ATOM 1537 O O . PHE A 1 203 ? -5.034 4.626 -19.308 1.00 80.19 203 PHE A O 1
ATOM 1544 N N . ASN A 1 204 ? -4.743 6.525 -18.145 1.00 84.19 204 ASN A N 1
ATOM 1545 C CA . ASN A 1 204 ? -4.742 5.896 -16.827 1.00 84.19 204 ASN A CA 1
ATOM 1546 C C . ASN A 1 204 ? -6.185 5.847 -16.275 1.00 84.19 204 ASN A C 1
ATOM 1548 O O . ASN A 1 204 ? -6.713 6.889 -15.877 1.00 84.19 204 ASN A O 1
ATOM 1552 N N . PRO A 1 205 ? -6.849 4.673 -16.218 1.00 83.19 205 PRO A N 1
ATOM 1553 C CA . PRO A 1 205 ? -8.245 4.581 -15.786 1.00 83.19 205 PRO A CA 1
ATOM 1554 C C . PRO A 1 205 ? -8.422 4.678 -14.261 1.00 83.19 205 PRO A C 1
ATOM 1556 O O . PRO A 1 205 ? -9.554 4.624 -13.769 1.00 83.19 205 PRO A O 1
ATOM 1559 N N . SER A 1 206 ? -7.335 4.820 -13.495 1.00 85.19 206 SER A N 1
ATOM 1560 C CA . SER A 1 206 ? -7.348 4.774 -12.030 1.00 85.19 206 SER A CA 1
ATOM 1561 C C . SER A 1 206 ? -8.274 5.807 -11.394 1.00 85.19 206 SER A C 1
ATOM 1563 O O . SER A 1 206 ? -8.940 5.489 -10.413 1.00 85.19 206 SER A O 1
ATOM 1565 N N . GLY A 1 207 ? -8.387 7.011 -11.965 1.00 85.25 207 GLY A N 1
ATOM 1566 C CA . GLY A 1 207 ? -9.259 8.068 -11.442 1.00 85.25 207 GLY A CA 1
ATOM 1567 C C . GLY A 1 207 ? -10.735 7.675 -11.467 1.00 85.25 207 GLY A C 1
ATOM 1568 O O . GLY A 1 207 ? -11.431 7.785 -10.457 1.00 85.25 207 GLY A O 1
ATOM 1569 N N . ALA A 1 208 ? -11.203 7.140 -12.598 1.00 86.50 208 ALA A N 1
ATOM 1570 C CA . ALA A 1 208 ? -12.581 6.674 -12.741 1.00 86.50 208 ALA A CA 1
ATOM 1571 C C . ALA A 1 208 ? -12.865 5.476 -11.822 1.00 86.50 208 ALA A C 1
ATOM 1573 O O . ALA A 1 208 ? -13.879 5.452 -11.120 1.00 86.50 208 ALA A O 1
ATOM 1574 N N . LEU A 1 209 ? -11.939 4.514 -11.770 1.00 88.25 209 LEU A N 1
ATOM 1575 C CA . LEU A 1 209 ? -12.044 3.357 -10.880 1.00 88.25 209 LEU A CA 1
ATOM 1576 C C . LEU A 1 209 ? -12.069 3.778 -9.402 1.00 88.25 209 LEU A C 1
ATOM 1578 O O . LEU A 1 209 ? -12.802 3.195 -8.605 1.00 88.25 209 LEU A O 1
ATOM 1582 N N . PHE A 1 210 ? -11.313 4.814 -9.036 1.00 90.06 210 PHE A N 1
ATOM 1583 C CA . PHE A 1 210 ? -11.235 5.323 -7.671 1.00 90.06 210 PHE A CA 1
ATOM 1584 C C . PHE A 1 210 ? -12.550 5.974 -7.239 1.00 90.06 210 PHE A C 1
ATOM 1586 O O . PHE A 1 210 ? -13.059 5.671 -6.160 1.00 90.06 210 PHE A O 1
ATOM 1593 N N . VAL A 1 211 ? -13.151 6.801 -8.100 1.00 89.56 211 VAL A N 1
ATOM 1594 C CA . VAL A 1 211 ? -14.487 7.366 -7.853 1.00 89.56 211 VAL A CA 1
ATOM 1595 C C . VAL A 1 211 ? -15.530 6.252 -7.737 1.00 89.56 211 VAL A C 1
ATOM 1597 O O . VAL A 1 211 ? -16.327 6.266 -6.800 1.00 89.56 211 VAL A O 1
ATOM 1600 N N . GLY A 1 212 ? -15.492 5.249 -8.620 1.00 90.25 212 GLY A N 1
ATOM 1601 C CA . GLY A 1 212 ? -16.378 4.085 -8.540 1.00 90.25 212 GLY A CA 1
ATOM 1602 C C . GLY A 1 212 ? -16.242 3.332 -7.213 1.00 90.25 212 GLY A C 1
ATOM 1603 O O . GLY A 1 212 ? -17.241 3.055 -6.546 1.00 90.25 212 GLY A O 1
ATOM 1604 N N . ALA A 1 213 ? -15.009 3.071 -6.775 1.00 88.44 213 ALA A N 1
ATOM 1605 C CA . ALA A 1 213 ? -14.732 2.438 -5.489 1.00 88.44 213 ALA A CA 1
ATOM 1606 C C . ALA A 1 213 ? -15.239 3.282 -4.306 1.00 88.44 213 ALA A C 1
ATOM 1608 O O . ALA A 1 213 ? -15.867 2.737 -3.398 1.00 88.44 213 ALA A O 1
ATOM 1609 N N . LEU A 1 214 ? -15.040 4.605 -4.329 1.00 89.31 214 LEU A N 1
ATOM 1610 C CA . LEU A 1 214 ? -15.557 5.512 -3.299 1.00 89.31 214 LEU A CA 1
ATOM 1611 C C . LEU A 1 214 ? -17.085 5.501 -3.229 1.00 89.31 214 LEU A C 1
ATOM 1613 O O . LEU A 1 214 ? -17.644 5.447 -2.134 1.00 89.31 214 LEU A O 1
ATOM 1617 N N . VAL A 1 215 ? -17.769 5.520 -4.373 1.00 91.12 215 VAL A N 1
ATOM 1618 C CA . VAL A 1 215 ? -19.235 5.445 -4.425 1.00 91.12 215 VAL A CA 1
ATOM 1619 C C . VAL A 1 215 ? -19.727 4.121 -3.839 1.00 91.12 215 VAL A C 1
ATOM 1621 O O . VAL A 1 215 ? -20.635 4.130 -3.009 1.00 91.12 215 VAL A O 1
ATOM 1624 N N . LEU A 1 216 ? -19.095 2.994 -4.183 1.00 88.31 216 LEU A N 1
ATOM 1625 C CA . LEU A 1 216 ? -19.420 1.684 -3.605 1.00 88.31 216 LEU A CA 1
ATOM 1626 C C . LEU A 1 216 ? -19.184 1.648 -2.085 1.00 88.31 216 LEU A C 1
ATOM 1628 O O . LEU A 1 216 ? -20.023 1.141 -1.331 1.00 88.31 216 LEU A O 1
ATOM 1632 N N . MET A 1 217 ? -18.083 2.230 -1.607 1.00 86.00 217 MET A N 1
ATOM 1633 C CA . MET A 1 217 ? -17.797 2.345 -0.173 1.00 86.00 217 MET A CA 1
ATOM 1634 C C . MET A 1 217 ? -18.836 3.215 0.546 1.00 86.00 217 MET A C 1
ATOM 1636 O O . MET A 1 217 ? -19.351 2.824 1.592 1.00 86.00 217 MET A O 1
ATOM 1640 N N . MET A 1 218 ? -19.212 4.363 -0.021 1.00 86.56 218 MET A N 1
ATOM 1641 C CA . MET A 1 218 ? -20.254 5.217 0.553 1.00 86.56 218 MET A CA 1
ATOM 1642 C C . MET A 1 218 ? -21.620 4.527 0.552 1.00 86.56 218 MET A C 1
ATOM 1644 O O . MET A 1 218 ? -22.320 4.560 1.563 1.00 86.56 218 MET A O 1
ATOM 1648 N N . ALA A 1 219 ? -21.989 3.849 -0.535 1.00 87.19 219 ALA A N 1
ATOM 1649 C CA . ALA A 1 219 ? -23.244 3.110 -0.628 1.00 87.19 219 ALA A CA 1
ATOM 1650 C C . ALA A 1 219 ? -23.327 2.017 0.447 1.00 87.19 219 ALA A C 1
ATOM 1652 O O . ALA A 1 219 ? -24.295 1.958 1.206 1.00 87.19 219 ALA A O 1
ATOM 1653 N N . THR A 1 220 ? -22.286 1.192 0.581 1.00 82.06 220 THR A N 1
ATOM 1654 C CA . THR A 1 220 ? -22.226 0.153 1.626 1.00 82.06 220 THR A CA 1
ATOM 1655 C C . THR A 1 220 ? -22.242 0.745 3.040 1.00 82.06 220 THR A C 1
ATOM 1657 O O . THR A 1 220 ? -22.893 0.189 3.935 1.00 82.06 220 THR A O 1
ATOM 1660 N N . TYR A 1 221 ? -21.618 1.909 3.241 1.00 82.25 221 TYR A N 1
ATOM 1661 C CA . TYR A 1 221 ? -21.671 2.632 4.508 1.00 82.25 221 TYR A CA 1
ATOM 1662 C C . TYR A 1 221 ? -23.088 3.110 4.856 1.00 82.25 221 TYR A C 1
ATOM 1664 O O . TYR A 1 221 ? -23.582 2.819 5.948 1.00 82.25 221 TYR A O 1
ATOM 1672 N N . PHE A 1 222 ? -23.773 3.799 3.939 1.00 83.50 222 PHE A N 1
ATOM 1673 C CA . PHE A 1 222 ? -25.116 4.335 4.183 1.00 83.50 222 PHE A CA 1
ATOM 1674 C C . PHE A 1 222 ? -26.185 3.246 4.306 1.00 83.50 222 PHE A C 1
ATOM 1676 O O . PHE A 1 222 ? -27.079 3.367 5.146 1.00 83.50 222 PHE A O 1
ATOM 1683 N N . LEU A 1 223 ? -26.089 2.180 3.508 1.00 81.94 223 LEU A N 1
ATOM 1684 C CA . LEU A 1 223 ? -27.074 1.096 3.501 1.00 81.94 223 LEU A CA 1
ATOM 1685 C C . LEU A 1 223 ? -26.964 0.189 4.732 1.00 81.94 223 LEU A C 1
ATOM 1687 O O . LEU A 1 223 ? -27.982 -0.283 5.238 1.00 81.94 223 LEU A O 1
ATOM 1691 N N . ARG A 1 224 ? -25.744 -0.063 5.222 1.00 72.81 224 ARG A N 1
ATOM 1692 C CA . ARG A 1 224 ? -25.493 -1.072 6.262 1.00 72.81 224 ARG A CA 1
ATOM 1693 C C . ARG A 1 224 ? -24.679 -0.535 7.430 1.00 72.81 224 ARG A C 1
ATOM 1695 O O . ARG A 1 224 ? -25.144 -0.597 8.569 1.00 72.81 224 ARG A O 1
ATOM 1702 N N . ALA A 1 225 ? -23.476 -0.024 7.169 1.00 68.75 225 ALA A N 1
ATOM 1703 C CA . ALA A 1 225 ? -22.521 0.250 8.241 1.00 68.75 225 ALA A CA 1
ATOM 1704 C C . ALA A 1 225 ? -23.022 1.328 9.215 1.00 68.75 225 ALA A C 1
ATOM 1706 O O . ALA A 1 225 ? -22.886 1.146 10.415 1.00 68.75 225 ALA A O 1
ATOM 1707 N N . LYS A 1 226 ? -23.714 2.378 8.755 1.00 72.00 226 LYS A N 1
ATOM 1708 C CA . LYS A 1 226 ? -24.284 3.419 9.635 1.00 72.00 226 LYS A CA 1
ATOM 1709 C C . LYS A 1 226 ? -25.217 2.858 10.725 1.00 72.00 226 LYS A C 1
ATOM 1711 O O . LYS A 1 226 ? -25.355 3.476 11.774 1.00 72.00 226 LYS A O 1
ATOM 1716 N N . ARG A 1 227 ? -25.870 1.715 10.477 1.00 70.06 227 ARG A N 1
ATOM 1717 C CA . ARG A 1 227 ? -26.837 1.097 11.404 1.00 70.06 227 ARG A CA 1
ATOM 1718 C C . ARG A 1 227 ? -26.212 0.064 12.344 1.00 70.06 227 ARG A C 1
ATOM 1720 O O . ARG A 1 227 ? -26.762 -0.180 13.408 1.00 70.06 227 ARG A O 1
ATOM 1727 N N . LEU A 1 228 ? -25.109 -0.565 11.935 1.00 70.00 228 LEU A N 1
ATOM 1728 C CA . LEU A 1 228 ? -24.517 -1.722 12.623 1.00 70.00 228 LEU A CA 1
ATOM 1729 C C . LEU A 1 228 ? -23.116 -1.450 13.188 1.00 70.00 228 LEU A C 1
ATOM 1731 O O . LEU A 1 228 ? -22.652 -2.176 14.065 1.00 70.00 228 LEU A O 1
ATOM 1735 N N . TYR A 1 229 ? -22.424 -0.430 12.678 1.00 68.50 229 TYR A N 1
ATOM 1736 C CA . TYR A 1 229 ? -21.054 -0.119 13.056 1.00 68.50 229 TYR A CA 1
ATOM 1737 C C . TYR A 1 229 ? -21.013 0.543 14.430 1.00 68.50 229 TYR A C 1
ATOM 1739 O O . TYR A 1 229 ? -21.514 1.650 14.626 1.00 68.50 229 TYR A O 1
ATOM 1747 N N . VAL A 1 230 ? -20.353 -0.127 15.370 1.00 65.06 230 VAL A N 1
ATOM 1748 C CA . VAL A 1 230 ? -20.065 0.419 16.696 1.00 65.06 230 VAL A CA 1
ATOM 1749 C C . VAL A 1 230 ? -18.601 0.858 16.716 1.00 65.06 230 VAL A C 1
ATOM 1751 O O . VAL A 1 230 ? -17.720 0.002 16.581 1.00 65.06 230 VAL A O 1
ATOM 1754 N N . PRO A 1 231 ? -18.300 2.160 16.882 1.00 63.22 231 PRO A N 1
ATOM 1755 C CA . PRO A 1 231 ? -16.925 2.632 16.864 1.00 63.22 231 PRO A CA 1
ATOM 1756 C C . PRO A 1 231 ? -16.149 2.080 18.073 1.00 63.22 231 PRO A C 1
ATOM 1758 O O . PRO A 1 231 ? -16.699 2.020 19.177 1.00 63.22 231 PRO A O 1
ATOM 1761 N N . PRO A 1 232 ? -14.850 1.751 17.924 1.00 62.00 232 PRO A N 1
ATOM 176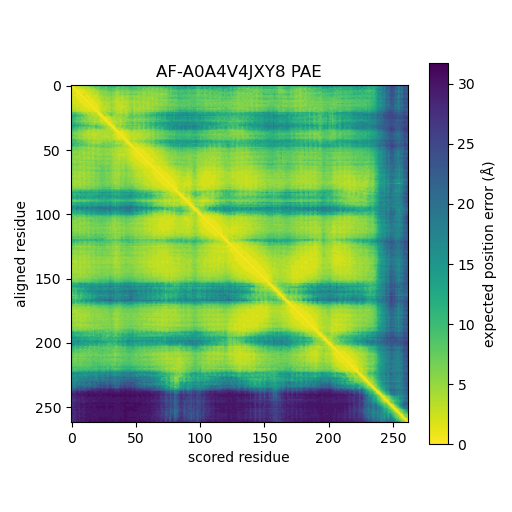2 C CA . PRO A 1 232 ? -14.039 1.200 19.013 1.00 62.00 232 PRO A CA 1
ATOM 1763 C C . PRO A 1 232 ? -14.036 2.060 20.283 1.00 62.00 232 PRO A C 1
ATOM 1765 O O . PRO A 1 232 ? -14.029 1.527 21.384 1.00 62.00 232 PRO A O 1
ATOM 1768 N N . VAL A 1 233 ? -14.106 3.388 20.130 1.00 59.84 233 VAL A N 1
ATOM 1769 C CA . VAL A 1 233 ? -14.109 4.340 21.253 1.00 59.84 233 VAL A CA 1
ATOM 1770 C C . VAL A 1 233 ? -15.401 4.268 22.073 1.00 59.84 233 VAL A C 1
ATOM 1772 O O . VAL A 1 233 ? -15.34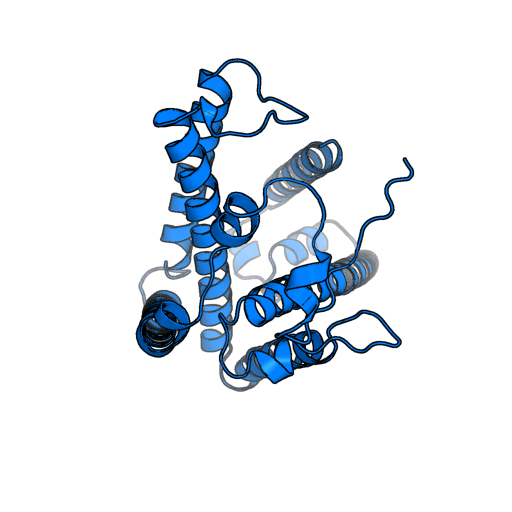8 4.480 23.279 1.00 59.84 233 VAL A O 1
ATOM 1775 N N . ALA A 1 234 ? -16.544 3.935 21.460 1.00 57.88 234 ALA A N 1
ATOM 1776 C CA . ALA A 1 234 ? -17.786 3.723 22.208 1.00 57.88 234 ALA A CA 1
ATOM 1777 C C . ALA A 1 234 ? -17.681 2.474 23.096 1.00 57.88 234 ALA A C 1
ATOM 1779 O O . ALA A 1 234 ? -18.093 2.502 24.246 1.00 57.88 234 ALA A O 1
ATOM 1780 N N . ARG A 1 235 ? -17.012 1.415 22.615 1.00 53.03 235 ARG A N 1
ATOM 1781 C CA . ARG A 1 235 ? -16.815 0.179 23.391 1.00 53.03 235 ARG A CA 1
ATOM 1782 C C . ARG A 1 235 ? -15.893 0.345 24.602 1.00 53.03 235 ARG A C 1
ATOM 1784 O O . ARG A 1 235 ? -16.002 -0.434 25.536 1.00 53.03 235 ARG A O 1
ATOM 1791 N N . THR A 1 236 ? -14.981 1.318 24.580 1.00 53.72 236 THR A N 1
ATOM 1792 C CA . THR A 1 236 ? -14.024 1.563 25.676 1.00 53.72 236 THR A CA 1
ATOM 1793 C C . THR A 1 236 ? -14.438 2.693 26.619 1.00 53.72 236 THR A C 1
ATOM 1795 O O . THR A 1 236 ? -13.842 2.834 27.681 1.00 53.72 236 THR A O 1
ATOM 1798 N N . ARG A 1 237 ? -15.391 3.548 26.224 1.00 43.66 237 ARG A N 1
ATOM 1799 C CA . ARG A 1 237 ? -15.824 4.712 27.019 1.00 43.66 237 ARG A CA 1
ATOM 1800 C C . ARG A 1 237 ? -16.879 4.348 28.067 1.00 43.66 237 ARG A C 1
ATOM 1802 O O . ARG A 1 237 ? -16.901 4.981 29.116 1.00 43.66 237 ARG A O 1
ATOM 1809 N N . ASP A 1 238 ? -17.677 3.313 27.808 1.00 43.28 238 ASP A N 1
ATOM 1810 C CA . ASP A 1 238 ? -18.774 2.878 28.685 1.00 43.28 238 ASP A CA 1
ATOM 1811 C C . ASP A 1 238 ? -18.361 1.809 29.715 1.00 43.28 238 ASP A C 1
ATOM 1813 O O . ASP A 1 238 ? -19.202 1.284 30.438 1.00 43.28 238 ASP A O 1
ATOM 1817 N N . THR A 1 239 ? -17.069 1.480 29.817 1.00 42.22 239 THR A N 1
ATOM 1818 C CA . THR A 1 239 ? -16.562 0.489 30.776 1.00 42.22 239 THR A CA 1
ATOM 1819 C C . THR A 1 239 ? -15.763 1.159 31.895 1.00 42.22 239 THR A C 1
ATOM 1821 O O . THR A 1 239 ? -14.545 1.319 31.757 1.00 42.22 239 THR A O 1
ATOM 1824 N N . PRO A 1 240 ? -16.395 1.535 33.023 1.00 43.28 240 PRO A N 1
ATOM 1825 C CA . PRO A 1 240 ? -15.665 1.695 34.264 1.00 43.28 240 PRO A CA 1
ATOM 1826 C C . PRO A 1 240 ? -15.273 0.291 34.742 1.00 43.28 240 PRO A C 1
ATOM 1828 O O . PRO A 1 240 ? -16.131 -0.550 34.979 1.00 43.28 240 PRO A O 1
ATOM 1831 N N . ASN A 1 241 ? -13.969 0.053 34.882 1.00 46.25 241 ASN A N 1
ATOM 1832 C CA . ASN A 1 241 ? -13.376 -1.072 35.612 1.00 46.25 241 ASN A CA 1
ATOM 1833 C C . ASN A 1 241 ? -13.585 -2.477 34.999 1.00 46.25 241 ASN A C 1
ATOM 1835 O O . ASN A 1 241 ? -14.617 -3.104 35.194 1.00 46.25 241 ASN A O 1
ATOM 1839 N N . TRP A 1 242 ? -12.548 -2.946 34.286 1.00 52.97 242 TRP A N 1
ATOM 1840 C CA . TRP A 1 242 ? -11.974 -4.309 34.144 1.00 52.97 242 TRP A CA 1
ATOM 1841 C C . TRP A 1 242 ? -12.835 -5.598 34.088 1.00 52.97 242 TRP A C 1
ATOM 1843 O O . TRP A 1 242 ? -12.290 -6.649 33.760 1.00 52.97 242 TRP A O 1
ATOM 1853 N N . ASN A 1 243 ? -14.151 -5.589 34.298 1.00 45.97 243 ASN A N 1
ATOM 1854 C CA . ASN A 1 243 ? -14.971 -6.800 34.315 1.00 45.97 243 ASN A CA 1
ATOM 1855 C C . ASN A 1 243 ? -15.825 -6.938 33.043 1.00 45.97 243 ASN A C 1
ATOM 1857 O O . ASN A 1 243 ? -16.988 -6.542 32.997 1.00 45.97 243 ASN A O 1
ATOM 1861 N N . LEU A 1 244 ? -15.242 -7.540 32.001 1.00 56.31 244 LEU A N 1
ATOM 1862 C CA . LEU A 1 244 ? -15.871 -7.781 30.690 1.00 56.31 244 LEU A CA 1
ATOM 1863 C C . LEU A 1 244 ? -16.789 -9.025 30.646 1.00 56.31 244 LEU A C 1
ATOM 1865 O O . LEU A 1 244 ? -17.271 -9.397 29.575 1.00 56.31 244 LEU A O 1
ATOM 1869 N N . SER A 1 245 ? -17.047 -9.683 31.782 1.00 50.19 245 SER A N 1
ATOM 1870 C CA . SER A 1 245 ? -17.823 -10.938 31.845 1.00 50.19 245 SER A CA 1
ATOM 1871 C C . SER A 1 245 ? -19.280 -10.797 31.376 1.00 50.19 245 SER A C 1
ATOM 1873 O O . SER A 1 245 ? -19.827 -11.710 30.753 1.00 50.19 245 SER A O 1
ATOM 1875 N N . HIS A 1 246 ? -19.884 -9.626 31.588 1.00 45.69 246 HIS A N 1
ATOM 1876 C CA . HIS A 1 246 ? -21.281 -9.334 31.255 1.00 45.69 246 HIS A CA 1
ATOM 1877 C C . HIS A 1 246 ? -21.540 -9.100 29.753 1.00 45.69 246 HIS A C 1
ATOM 1879 O O . HIS A 1 246 ? -22.691 -9.089 29.326 1.00 45.69 246 HIS A O 1
ATOM 1885 N N . LEU A 1 247 ? -20.492 -8.948 28.932 1.00 46.69 247 LEU A N 1
ATOM 1886 C CA . LEU A 1 247 ? -20.617 -8.820 27.471 1.00 46.69 247 LEU A CA 1
ATOM 1887 C C . LEU A 1 247 ? -20.679 -10.179 26.751 1.00 46.69 247 LEU A C 1
ATOM 1889 O O . LEU A 1 247 ? -20.959 -10.224 25.554 1.00 46.69 247 LEU A O 1
ATOM 1893 N N . SER A 1 248 ? -20.450 -11.289 27.463 1.00 45.28 248 SER A N 1
ATOM 1894 C CA . SER A 1 248 ? -20.524 -12.641 26.887 1.00 45.28 248 SER A CA 1
ATOM 1895 C C . SER A 1 248 ? -21.957 -13.156 26.706 1.00 45.28 248 SER A C 1
ATOM 1897 O O . SER A 1 248 ? -22.182 -14.107 25.960 1.00 45.28 248 SER A O 1
ATOM 1899 N N . THR A 1 249 ? -22.945 -12.522 27.341 1.00 42.56 249 THR A N 1
ATOM 1900 C CA . THR A 1 249 ? -24.282 -13.109 27.504 1.00 42.56 249 THR A CA 1
ATOM 1901 C C . THR A 1 249 ? -25.235 -12.887 26.323 1.00 42.56 249 THR A C 1
ATOM 1903 O O . THR A 1 249 ? -26.357 -13.378 26.358 1.00 42.56 249 THR A O 1
ATOM 1906 N N . GLY A 1 250 ? -24.819 -12.187 25.258 1.00 44.53 250 GLY A N 1
ATOM 1907 C CA . GLY A 1 250 ? -25.703 -11.898 24.112 1.00 44.53 250 GLY A CA 1
ATOM 1908 C C . GLY A 1 250 ? -25.062 -11.932 22.723 1.00 44.53 250 GLY A C 1
ATOM 1909 O O . GLY A 1 250 ? -25.771 -11.962 21.718 1.00 44.53 250 GLY A O 1
ATOM 1910 N N . GLN A 1 251 ? -23.733 -11.956 22.628 1.00 42.72 251 GLN A N 1
ATOM 1911 C CA . GLN A 1 251 ? -23.019 -12.125 21.365 1.00 42.72 251 GLN A CA 1
ATOM 1912 C C . GLN A 1 251 ? -21.911 -13.149 21.590 1.00 42.72 251 GLN A C 1
ATOM 1914 O O . GLN A 1 251 ? -21.133 -13.008 22.525 1.00 42.72 251 GLN A O 1
ATOM 1919 N N . ASN A 1 252 ? -21.836 -14.174 20.736 1.00 36.53 252 ASN A N 1
ATOM 1920 C CA . ASN A 1 252 ? -20.761 -15.177 20.683 1.00 36.53 252 ASN A CA 1
ATOM 1921 C C . ASN A 1 252 ? -19.404 -14.529 20.312 1.00 36.53 252 ASN A C 1
ATOM 1923 O O . ASN A 1 252 ? -18.798 -14.845 19.290 1.00 36.53 252 ASN A O 1
ATOM 1927 N N . ILE A 1 253 ? -18.941 -13.564 21.103 1.00 44.75 253 ILE A N 1
ATOM 1928 C CA . ILE A 1 253 ? -17.683 -12.846 20.946 1.00 44.75 253 ILE A CA 1
ATOM 1929 C C . ILE A 1 253 ? -16.954 -13.005 22.275 1.00 44.75 253 ILE A C 1
ATOM 1931 O O . ILE A 1 253 ? -17.118 -12.229 23.211 1.00 44.75 253 ILE A O 1
ATOM 1935 N N . GLN A 1 254 ? -16.172 -14.077 22.364 1.00 36.06 254 GLN A N 1
ATOM 1936 C CA . GLN A 1 254 ? -15.299 -14.329 23.498 1.00 36.06 254 GLN A CA 1
ATOM 1937 C C . GLN A 1 254 ? -14.123 -13.346 23.405 1.00 36.06 254 GLN A C 1
ATOM 1939 O O . GLN A 1 254 ? -13.240 -13.493 22.558 1.00 36.06 254 GLN A O 1
ATOM 1944 N N . PHE A 1 255 ? -14.142 -12.290 24.219 1.00 42.88 255 PHE A N 1
ATOM 1945 C CA . PHE A 1 255 ? -12.996 -11.398 24.358 1.00 42.88 255 PHE A CA 1
ATOM 1946 C C . PHE A 1 255 ? -11.872 -12.149 25.078 1.00 42.88 255 PHE A C 1
ATOM 1948 O O . PHE A 1 255 ? -12.105 -12.807 26.089 1.00 42.88 255 PHE A O 1
ATOM 1955 N N . LEU A 1 256 ? -10.654 -12.070 24.537 1.00 37.06 256 LEU A N 1
ATOM 1956 C CA . LEU A 1 256 ? -9.455 -12.584 25.192 1.00 37.06 256 LEU A CA 1
ATOM 1957 C C . LEU A 1 256 ? -9.224 -11.764 26.465 1.00 37.06 256 LEU A C 1
ATOM 1959 O O . LEU A 1 256 ? -8.806 -10.609 26.393 1.00 37.06 256 LEU A O 1
ATOM 1963 N N . THR A 1 257 ? -9.522 -12.352 27.619 1.00 34.62 257 THR A N 1
ATOM 1964 C CA . THR A 1 257 ? -9.058 -11.868 28.918 1.00 34.62 257 THR A CA 1
ATOM 1965 C C . THR A 1 257 ? -7.538 -11.971 28.928 1.00 34.62 257 THR A C 1
ATOM 1967 O O . THR A 1 257 ? -6.990 -13.070 28.840 1.00 34.62 257 THR A O 1
ATOM 1970 N N . ILE A 1 258 ? -6.853 -10.831 28.970 1.00 36.41 258 ILE A N 1
ATOM 1971 C CA . ILE A 1 258 ? -5.418 -10.795 29.254 1.00 36.41 258 ILE A CA 1
ATOM 1972 C C . ILE A 1 258 ? -5.296 -11.106 30.757 1.00 36.41 258 ILE A C 1
ATOM 1974 O O . ILE A 1 258 ? -5.949 -10.409 31.534 1.00 36.41 258 ILE A O 1
ATOM 1978 N N . PRO A 1 259 ? -4.568 -12.157 31.178 1.00 31.03 259 PRO A N 1
ATOM 1979 C CA . PRO A 1 259 ? -4.376 -12.442 32.597 1.00 31.03 259 PRO A CA 1
ATOM 1980 C C . PRO A 1 259 ? -3.653 -11.269 33.271 1.00 31.03 259 PRO A C 1
ATOM 1982 O O . PRO A 1 259 ? -2.699 -10.742 32.702 1.00 31.03 259 PRO A O 1
ATOM 1985 N N . GLU A 1 260 ? -4.096 -10.873 34.466 1.00 34.00 260 GLU A N 1
ATOM 1986 C CA . GLU A 1 260 ? -3.521 -9.774 35.267 1.00 34.00 260 GLU A CA 1
ATOM 1987 C C . GLU A 1 260 ? -2.171 -10.112 35.927 1.00 34.00 260 GLU A C 1
ATOM 1989 O O . GLU A 1 260 ? -1.825 -9.586 36.981 1.00 34.00 260 GLU A O 1
ATOM 1994 N N . GLU A 1 261 ? -1.371 -10.971 35.311 1.00 36.38 261 GLU A N 1
ATOM 1995 C CA . GLU A 1 261 ? -0.014 -11.238 35.774 1.00 36.38 261 GLU A CA 1
ATOM 1996 C C . GLU A 1 261 ? 0.952 -10.749 34.699 1.00 36.38 261 GLU A C 1
ATOM 1998 O O . GLU A 1 261 ? 1.119 -11.427 33.689 1.00 36.38 261 GLU A O 1
ATOM 2003 N N . PHE A 1 262 ? 1.452 -9.514 34.879 1.00 35.03 262 PHE A N 1
ATOM 2004 C CA . PHE A 1 262 ? 2.817 -8.996 34.634 1.00 35.03 262 PHE A CA 1
ATOM 2005 C C . PHE A 1 262 ? 2.844 -7.458 34.601 1.00 35.03 262 PHE A C 1
ATOM 2007 O O . PHE A 1 262 ? 2.194 -6.852 33.716 1.00 35.03 262 PHE A O 1
#

Secondary structure (DSSP, 8-state):
-HHHHHHHHHHHHHHHHHHHH-S-HHHHHH-TTS-HHHHHHHHHS-HHHHHHHHHHHHHHHHHHHHHHHHHHHHHHHHHHHTT-STTHHHHTPPBTTTTB-HHHHHHHHHHHHHHHHHHHH-HHHHHHHHHHHHHHHHHHHHHHHHHHHHHHHH-GGGS---SS--SSTHHHHHHHHHHHHHHHHHHHHTTS-SSSS--TTT--THHHHHHHHHHHHHHHIIIIIHHHPPPHHHHHHS--SS-GGGGTTTS--------S--

Radius of gyration: 23.4 Å; Cα contacts (8 Å, |Δi|>4): 162; chains: 1; bounding box: 55×47×62 Å

pLDDT: mean 80.28, std 14.8, range [31.03, 95.62]